Protein AF-A0A3D9SRL1-F1 (afdb_monomer)

Radius of gyration: 22.23 Å; Cα contacts (8 Å, |Δi|>4): 367; chains: 1; bounding box: 39×67×60 Å

InterPro domains:
  IPR006665 OmpA-like domain [PS51123] (166-284)
  IPR036737 OmpA-like domain superfamily [G3DSA:3.30.1330.60] (150-283)
  IPR036737 OmpA-like domain superfamily [SSF103088] (182-272)
  IPR050330 Bacterial Outer Membrane Structural/Functional [PTHR30329] (157-262)

Sequence (286 aa):
MNEPSPLAAARAVTVEHARSLARSGHLAEAADLLEPLCAEADPGTAPHMLLACVYAQQGRWWDADRIWAAAQELGMGTPAVAAARRRVALLGEQGRRSAPWGRWLPAATAFLAVAALVLLVDVWRDDRTIREASAAPPVVSPRSSRTVSSLADVRPEVAGAQVERSAGELSVTFPRGLFSRGATLSSDGRATLGRLGGALRAHAGRLNVLVIGHTDPRPPGPDSGFATNAELGELRAAVVREALRSASGLSTSAFTLSTLADAASAAGDGRSARTVTLRISPAGAR

Secondary structure (DSSP, 8-state):
--PPPHHHHHHHHHHHHHHHHHHHT-HHHHHHHHHHHHHHSPTTSHHHHHHHHHHHHTT-HHHHHHHHHHHHHTT---HHHHHHHHHHHHHHHHHHT-----S--TTSTTSSSHHHHHTTSGGG--S-----------------------GGG-----TT-EEEEETTEEEEE-SS-SEEETTEEPHHHHHHHHHHHHHHGGGTTSEEEEEEE---SSPPPGGGS-S-HHHHHHHHHHHHHHHHHHHH---GGGEEEEE-SSS------TTGGG-EEEEEEETT--

Organism: NCBI:txid111806

Mean predicted aligned error: 17.27 Å

Nearest PDB structures (foldseek):
  3s0h-assembly1_A  TM=8.020E-01  e=6.806E-07  Helicobacter pylori
  3s0w-assembly1_A  TM=7.889E-01  e=3.415E-06  Helicobacter pylori 26695
  7axy-assembly1_B  TM=7.238E-01  e=3.126E-02  Shigella flexneri
  8cus-assembly1_A  TM=8.136E-01  e=1.005E-01  synthetic construct
  5nps-assembly1_A  TM=6.589E-01  e=4.878E-02  Homo sapiens

pLDDT: mean 75.14, std 20.15, range [28.81, 96.94]

Solvent-accessible surface area (backbone atoms only — not comparable to full-atom values): 16663 Å² total; per-residue (Å²): 134,83,78,75,52,7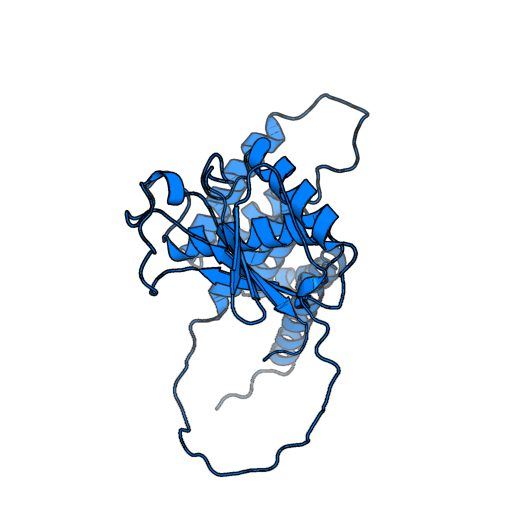1,67,58,52,53,50,52,52,51,52,52,49,26,51,51,30,44,76,73,65,41,40,67,66,19,40,67,62,28,52,65,54,36,76,76,41,69,80,47,37,73,50,39,55,54,38,22,51,40,28,38,40,74,66,38,45,68,63,16,42,53,45,51,49,54,10,38,76,72,70,57,49,48,75,65,51,58,50,51,45,55,52,44,54,59,52,52,60,57,55,70,74,66,72,92,77,85,90,83,78,100,75,72,77,75,70,70,24,54,69,60,61,66,71,58,64,66,80,72,66,88,76,73,93,83,79,90,79,95,77,86,86,82,90,85,84,81,86,72,89,63,79,78,67,65,64,80,80,68,74,71,87,34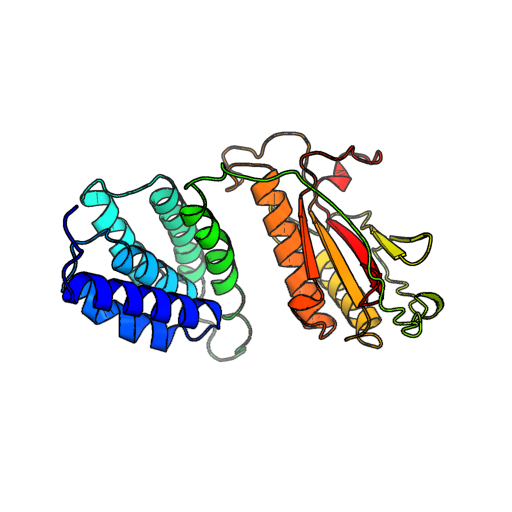,80,72,52,47,72,48,78,52,99,73,34,36,40,36,38,37,82,57,43,32,35,73,53,85,58,41,65,28,74,67,28,49,52,34,39,38,52,43,11,49,58,44,34,90,46,50,84,48,46,30,36,39,27,33,7,37,48,52,94,62,72,57,52,92,88,60,84,41,94,39,46,56,59,47,5,38,47,34,15,52,47,50,50,51,49,29,30,72,43,19,66,38,58,78,84,33,52,46,78,40,45,72,80,84,68,80,80,78,89,64,68,84,58,48,26,37,26,50,39,36,40,37,33,41,57,81,81,120

Structure (mmCIF, N/CA/C/O backbone):
data_AF-A0A3D9SRL1-F1
#
_entry.id   AF-A0A3D9SRL1-F1
#
loop_
_atom_site.group_PDB
_atom_site.id
_atom_site.type_symbol
_atom_site.label_atom_id
_atom_site.label_alt_id
_atom_site.label_comp_id
_atom_site.label_asym_id
_atom_site.label_entity_id
_atom_site.label_seq_id
_atom_site.pdbx_PDB_ins_code
_atom_site.Cartn_x
_atom_site.Cartn_y
_atom_site.Cartn_z
_atom_site.occupancy
_atom_site.B_iso_or_equiv
_atom_site.auth_seq_id
_atom_site.auth_comp_id
_atom_site.auth_asym_id
_atom_site.auth_atom_id
_atom_site.pdbx_PDB_model_num
ATOM 1 N N . MET A 1 1 ? 0.021 25.876 -33.013 1.00 49.50 1 MET A N 1
ATOM 2 C CA . MET A 1 1 ? -0.683 25.012 -32.044 1.00 49.50 1 MET A CA 1
ATOM 3 C C . MET A 1 1 ? -1.572 24.094 -32.859 1.00 49.50 1 MET A C 1
ATOM 5 O O . MET A 1 1 ? -2.500 24.598 -33.470 1.00 49.50 1 MET A O 1
ATOM 9 N N . ASN A 1 2 ? -1.222 22.811 -32.978 1.00 62.84 2 ASN A N 1
ATOM 10 C CA . ASN A 1 2 ? -2.096 21.829 -33.621 1.00 62.84 2 ASN A CA 1
ATOM 11 C C . ASN A 1 2 ? -3.072 21.326 -32.558 1.00 62.84 2 ASN A C 1
ATOM 13 O O . ASN A 1 2 ? -2.639 20.716 -31.582 1.00 62.84 2 ASN A O 1
ATOM 17 N N . GLU A 1 3 ? -4.355 21.624 -32.733 1.00 64.12 3 GLU A N 1
ATOM 18 C CA . GLU A 1 3 ? -5.433 21.021 -31.948 1.00 64.12 3 GLU A CA 1
ATOM 19 C C . GLU A 1 3 ? -5.362 19.488 -32.088 1.00 64.12 3 GLU A C 1
ATOM 21 O O . GLU A 1 3 ? -5.176 18.986 -33.206 1.00 64.12 3 GLU A O 1
ATOM 26 N N . PRO A 1 4 ? -5.469 18.718 -30.990 1.00 70.06 4 PRO A N 1
ATOM 27 C CA . PRO A 1 4 ? -5.530 17.266 -31.077 1.00 70.06 4 PRO A CA 1
ATOM 28 C C . PRO A 1 4 ? -6.769 16.851 -31.877 1.00 70.06 4 PRO A C 1
ATOM 30 O O . PRO A 1 4 ? -7.843 17.434 -31.732 1.00 70.06 4 PRO A O 1
ATOM 33 N N . SER A 1 5 ? -6.635 15.825 -32.725 1.00 86.38 5 SER A N 1
ATOM 34 C CA . SER A 1 5 ? -7.777 15.336 -33.498 1.00 86.38 5 SER A CA 1
ATOM 35 C C . SER A 1 5 ? 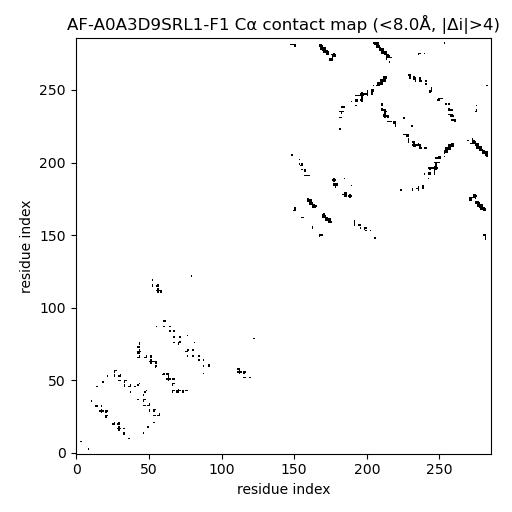-8.908 14.891 -32.552 1.00 86.38 5 SER A C 1
ATOM 37 O O . SER A 1 5 ? -8.631 14.354 -31.473 1.00 86.38 5 SER A O 1
ATOM 39 N N . PRO A 1 6 ? -10.187 15.061 -32.932 1.00 85.12 6 PRO A N 1
ATOM 40 C CA . PRO A 1 6 ? -11.319 14.678 -32.081 1.00 85.12 6 PRO A CA 1
ATOM 41 C C . PRO A 1 6 ? -11.277 13.196 -31.673 1.00 85.12 6 PRO A C 1
ATOM 43 O O . PRO A 1 6 ? -11.680 12.836 -30.569 1.00 85.12 6 PRO A O 1
ATOM 46 N N . LEU A 1 7 ? -10.705 12.339 -32.524 1.00 84.38 7 LEU A N 1
ATOM 47 C CA . LEU A 1 7 ? -10.481 10.925 -32.232 1.00 84.38 7 LEU A CA 1
ATOM 48 C C . LEU A 1 7 ? -9.392 10.709 -31.165 1.00 84.38 7 LEU A C 1
ATOM 50 O O . LEU A 1 7 ? -9.558 9.867 -30.285 1.00 84.38 7 LEU A O 1
ATOM 54 N N . ALA A 1 8 ? -8.307 11.487 -31.1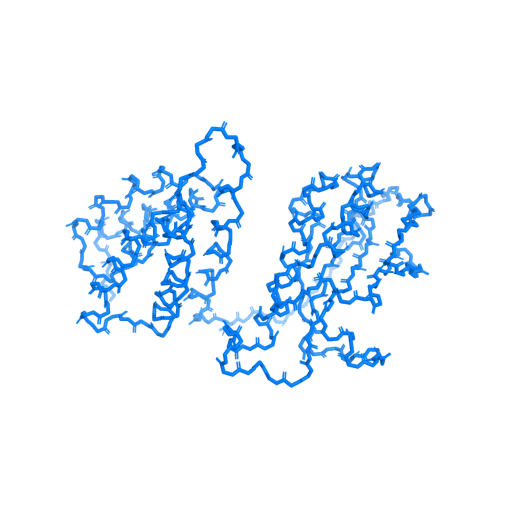82 1.00 84.00 8 ALA A N 1
ATOM 55 C CA . ALA A 1 8 ? -7.279 11.431 -30.141 1.00 84.00 8 ALA A CA 1
ATOM 56 C C . ALA A 1 8 ? -7.822 11.889 -28.776 1.00 84.00 8 ALA A C 1
ATOM 58 O O . ALA A 1 8 ? -7.536 11.257 -27.758 1.00 84.00 8 ALA A O 1
ATOM 59 N N . ALA A 1 9 ? -8.654 12.935 -28.758 1.00 85.44 9 ALA A N 1
ATOM 60 C CA . ALA A 1 9 ? -9.315 13.406 -27.542 1.00 85.44 9 ALA A CA 1
ATOM 61 C C . ALA A 1 9 ? -10.275 12.349 -26.968 1.00 85.44 9 ALA A C 1
ATOM 63 O O . ALA A 1 9 ? -10.217 12.049 -25.776 1.00 85.44 9 ALA A O 1
ATOM 64 N N . ALA A 1 10 ? -11.097 11.719 -27.817 1.00 87.81 10 ALA A N 1
ATOM 65 C CA . ALA A 1 10 ? -11.984 10.633 -27.401 1.00 87.81 10 ALA A CA 1
ATOM 66 C C . ALA A 1 10 ? -11.203 9.446 -26.809 1.00 87.81 10 ALA A C 1
ATOM 68 O O . ALA A 1 10 ? -11.551 8.948 -25.739 1.00 87.81 10 ALA A O 1
ATOM 69 N N . ARG A 1 11 ? -10.093 9.041 -27.444 1.00 90.19 11 ARG A N 1
ATOM 70 C CA . ARG A 1 11 ? -9.212 7.980 -26.926 1.00 90.19 11 ARG A CA 1
ATOM 71 C C . ARG A 1 11 ? -8.628 8.333 -25.557 1.00 90.19 11 ARG A C 1
ATOM 73 O O . ARG A 1 11 ? -8.621 7.485 -24.669 1.00 90.19 11 ARG A O 1
ATOM 80 N N . ALA A 1 12 ? -8.176 9.572 -25.362 1.00 87.94 12 ALA A N 1
ATOM 81 C CA . ALA A 1 12 ? -7.639 10.023 -24.078 1.00 87.94 12 ALA A CA 1
ATOM 82 C C . ALA A 1 12 ? -8.689 9.954 -22.954 1.00 87.94 12 ALA A C 1
ATOM 84 O O . ALA A 1 12 ? -8.386 9.475 -21.860 1.00 87.94 12 ALA A O 1
ATOM 85 N N . VAL A 1 13 ? -9.932 10.359 -23.239 1.00 92.69 13 VAL A N 1
ATOM 86 C CA . VAL A 1 13 ? -11.051 10.250 -22.290 1.00 92.69 13 VAL A CA 1
ATOM 87 C C . VAL A 1 13 ? -11.332 8.788 -21.935 1.00 92.69 13 VAL A C 1
ATOM 89 O O . VAL A 1 13 ? -11.476 8.467 -20.755 1.00 92.69 13 VAL A O 1
ATOM 92 N N . THR A 1 14 ? -11.347 7.881 -22.916 1.00 94.19 14 THR A N 1
ATOM 93 C CA . THR A 1 14 ? -11.563 6.447 -22.661 1.00 94.19 14 THR A CA 1
ATOM 94 C C . THR A 1 14 ? -10.446 5.834 -21.812 1.00 94.19 14 THR A C 1
ATOM 96 O O . THR A 1 14 ? -10.734 5.067 -20.894 1.00 94.19 14 THR A O 1
ATOM 99 N N . VAL A 1 15 ? -9.181 6.205 -22.044 1.00 92.81 15 VAL A N 1
ATOM 100 C CA . VAL A 1 15 ? -8.050 5.755 -21.208 1.00 92.81 15 VAL A CA 1
ATOM 101 C C . VAL A 1 15 ? -8.197 6.240 -19.764 1.00 92.81 15 VAL A C 1
ATOM 103 O O . VAL A 1 15 ? -7.965 5.466 -18.834 1.00 92.81 15 VAL A O 1
ATOM 106 N N . GLU A 1 16 ? -8.610 7.492 -19.547 1.00 91.31 16 GLU A N 1
ATOM 107 C CA . GLU A 1 16 ? -8.846 8.007 -18.192 1.00 91.31 16 GLU A CA 1
ATOM 108 C C . GLU A 1 16 ? -10.028 7.303 -17.511 1.00 91.31 16 GLU A C 1
ATOM 110 O O . GLU A 1 16 ? -9.957 6.971 -16.324 1.00 91.31 16 GLU A O 1
ATOM 115 N N . HIS A 1 17 ? -11.087 6.990 -18.261 1.00 93.25 17 HIS A N 1
ATOM 116 C CA . HIS A 1 17 ? -12.209 6.216 -17.741 1.00 93.25 17 HIS A CA 1
ATOM 117 C C . HIS A 1 17 ? -11.777 4.801 -17.324 1.00 93.25 17 HIS A C 1
ATOM 119 O O . HIS A 1 17 ? -12.032 4.392 -16.190 1.00 93.25 17 HIS A O 1
ATOM 125 N N . ALA A 1 18 ? -11.035 4.090 -18.176 1.00 92.69 18 ALA A N 1
ATOM 126 C CA . ALA A 1 18 ? -10.485 2.778 -17.842 1.00 92.69 18 ALA A CA 1
ATOM 127 C C . ALA A 1 18 ? -9.552 2.834 -16.618 1.00 92.69 18 ALA A C 1
ATOM 129 O O . ALA A 1 18 ? -9.586 1.955 -15.757 1.00 92.69 18 ALA A O 1
ATOM 130 N N . ARG A 1 19 ? -8.763 3.908 -16.474 1.00 88.50 19 ARG A N 1
ATOM 131 C CA . ARG A 1 19 ? -7.926 4.148 -15.288 1.00 88.50 19 ARG A CA 1
ATOM 132 C C . ARG A 1 19 ? -8.759 4.356 -14.025 1.00 88.50 19 ARG A C 1
ATOM 134 O O . ARG A 1 19 ? -8.351 3.916 -12.949 1.00 88.50 19 ARG A O 1
ATOM 141 N N . SER A 1 20 ? -9.892 5.047 -14.125 1.00 84.50 20 SER A N 1
ATOM 142 C CA . SER A 1 20 ? -10.835 5.197 -13.013 1.00 84.50 20 SER A CA 1
ATOM 143 C C . SER A 1 20 ? -11.398 3.840 -12.576 1.00 84.50 20 SER A C 1
ATOM 145 O O . SER A 1 20 ? -11.320 3.505 -11.394 1.00 84.50 20 SER A O 1
ATOM 147 N N . LEU A 1 21 ? -11.852 3.021 -13.533 1.00 88.25 21 LEU A N 1
ATOM 148 C CA . LEU A 1 21 ? -12.371 1.669 -13.283 1.00 88.25 21 LEU A CA 1
ATOM 149 C C . LEU A 1 21 ? -11.317 0.744 -12.661 1.00 88.25 21 LEU A C 1
ATOM 151 O O . LEU A 1 21 ? -11.590 0.033 -11.694 1.00 88.25 21 LEU A O 1
ATOM 155 N N . ALA A 1 22 ? -10.076 0.798 -13.149 1.00 87.50 22 ALA A N 1
ATOM 156 C CA . ALA A 1 22 ? -8.984 0.022 -12.572 1.00 87.50 22 ALA A CA 1
ATOM 157 C C . ALA A 1 22 ? -8.729 0.404 -11.100 1.00 87.50 22 ALA A C 1
ATOM 159 O O . ALA A 1 22 ? -8.569 -0.467 -10.246 1.00 87.50 22 ALA A O 1
ATOM 160 N N . ARG A 1 23 ? -8.759 1.706 -10.773 1.00 80.88 23 ARG A N 1
ATOM 161 C CA . ARG A 1 23 ? -8.581 2.210 -9.397 1.00 80.88 23 ARG A CA 1
ATOM 162 C C . ARG A 1 23 ? -9.709 1.801 -8.451 1.00 80.88 23 ARG A C 1
ATOM 164 O O . ARG A 1 23 ? -9.446 1.606 -7.265 1.00 80.88 23 ARG A O 1
ATOM 171 N N . SER A 1 24 ? -10.938 1.672 -8.945 1.00 78.56 24 SER A N 1
ATOM 172 C CA . SER A 1 24 ? -12.079 1.189 -8.157 1.00 78.56 24 SER A CA 1
ATOM 173 C C . SER A 1 24 ? -12.154 -0.341 -8.063 1.00 78.56 24 SER A C 1
ATOM 175 O O . SER A 1 24 ? -13.009 -0.858 -7.349 1.00 78.56 24 SER A O 1
ATOM 177 N N . GLY A 1 25 ? -11.243 -1.071 -8.718 1.00 82.25 25 GLY A N 1
ATOM 178 C CA . GLY A 1 25 ? -11.188 -2.535 -8.699 1.00 82.25 25 GLY A CA 1
ATOM 179 C C . GLY A 1 25 ? -12.061 -3.214 -9.758 1.00 82.25 25 GLY A C 1
ATOM 180 O O . GLY A 1 25 ? -12.120 -4.443 -9.793 1.00 82.25 25 GLY A O 1
ATOM 181 N N . HIS A 1 26 ? -12.689 -2.448 -10.653 1.00 90.50 26 HIS A N 1
ATOM 182 C CA . HIS A 1 26 ? -13.461 -2.952 -11.793 1.00 90.50 26 HIS A CA 1
ATOM 183 C C . HIS A 1 26 ? -12.522 -3.342 -12.942 1.00 90.50 26 HIS A C 1
ATOM 185 O O . HIS A 1 26 ? -12.509 -2.748 -14.018 1.00 90.50 26 HIS A O 1
ATOM 191 N N . LEU A 1 27 ? -11.670 -4.339 -12.686 1.00 89.44 27 LEU A N 1
ATOM 192 C CA . LEU A 1 27 ? -10.570 -4.688 -13.583 1.00 89.44 27 LEU A CA 1
ATOM 193 C C . LEU A 1 27 ? -11.042 -5.272 -14.918 1.00 89.44 27 LEU A C 1
ATOM 195 O O . LEU A 1 27 ? -10.373 -5.054 -15.921 1.00 89.44 27 LEU A O 1
ATOM 199 N N . ALA A 1 28 ? -12.138 -6.035 -14.938 1.00 91.94 28 ALA A N 1
ATOM 200 C CA . ALA A 1 28 ? -12.669 -6.626 -16.171 1.00 91.94 28 ALA A CA 1
ATOM 201 C C . ALA A 1 28 ? -13.193 -5.537 -17.118 1.00 91.94 28 ALA A C 1
ATOM 203 O O . ALA A 1 28 ? -12.731 -5.436 -18.246 1.00 91.94 28 ALA A O 1
ATOM 204 N N . GLU A 1 29 ? -14.036 -4.641 -16.603 1.00 89.25 29 GLU A N 1
ATOM 205 C CA . GLU A 1 29 ? -14.581 -3.505 -17.356 1.00 89.25 29 GLU A CA 1
ATOM 206 C C . GLU A 1 29 ? -13.472 -2.565 -17.860 1.00 89.25 29 GLU A C 1
ATOM 208 O O . GLU A 1 29 ? -13.524 -2.066 -18.983 1.00 89.25 29 GLU A O 1
ATOM 213 N N . ALA A 1 30 ? -12.425 -2.345 -17.055 1.00 94.31 30 ALA A N 1
ATOM 214 C CA . ALA A 1 30 ? -11.258 -1.581 -17.487 1.00 94.31 30 ALA A CA 1
ATOM 215 C C . ALA A 1 30 ? -10.526 -2.251 -18.666 1.00 94.31 30 ALA A C 1
ATOM 217 O O . ALA A 1 30 ? -10.083 -1.549 -19.574 1.00 94.31 30 ALA A O 1
ATOM 218 N N . ALA A 1 31 ? -10.395 -3.583 -18.661 1.00 95.12 31 ALA A N 1
ATOM 219 C CA . ALA A 1 31 ? -9.785 -4.324 -19.764 1.00 95.12 31 ALA A CA 1
ATOM 220 C C . ALA A 1 31 ? -10.643 -4.244 -21.036 1.00 95.12 31 ALA A C 1
ATOM 222 O O . ALA A 1 31 ? -10.100 -3.915 -22.089 1.00 95.12 31 ALA A O 1
ATOM 223 N N . ASP A 1 32 ? -11.963 -4.421 -20.923 1.00 96.94 32 ASP A N 1
ATOM 224 C CA . ASP A 1 32 ? -12.904 -4.348 -22.053 1.00 96.94 32 ASP A CA 1
ATOM 225 C C . ASP A 1 32 ? -12.835 -2.996 -22.785 1.00 96.94 32 ASP A C 1
ATOM 227 O O . ASP A 1 32 ? -12.945 -2.932 -24.008 1.00 96.94 32 ASP A O 1
ATOM 231 N N . LEU A 1 33 ? -12.605 -1.897 -22.053 1.00 96.06 33 LEU A N 1
ATOM 232 C CA . LEU A 1 33 ? -12.410 -0.571 -22.652 1.00 96.06 33 LEU A CA 1
ATOM 233 C C . LEU A 1 33 ? -11.034 -0.390 -23.310 1.00 96.06 33 LEU A C 1
ATOM 235 O O . LEU A 1 33 ? -10.896 0.411 -24.235 1.00 96.06 33 LEU A O 1
ATOM 239 N N . LEU A 1 34 ? -10.004 -1.082 -22.821 1.00 96.12 34 LEU A N 1
ATOM 240 C CA . LEU A 1 34 ? -8.623 -0.921 -23.280 1.00 96.12 34 LEU A CA 1
ATOM 241 C C . LEU A 1 34 ? -8.265 -1.847 -24.441 1.00 96.12 34 LEU A C 1
ATOM 243 O O . LEU A 1 34 ? -7.446 -1.456 -25.269 1.00 96.12 34 LEU A O 1
ATOM 247 N N . GLU A 1 35 ? -8.853 -3.041 -24.527 1.00 95.75 35 GLU A N 1
ATOM 248 C CA . GLU A 1 35 ? -8.568 -4.014 -25.589 1.00 95.75 35 GLU A CA 1
ATOM 249 C C . GLU A 1 35 ? -8.807 -3.445 -27.006 1.00 95.75 35 GLU A C 1
ATOM 251 O O . GLU A 1 35 ? -7.876 -3.512 -27.817 1.00 95.75 35 GLU A O 1
ATOM 256 N N . PRO A 1 36 ? -9.951 -2.794 -27.318 1.00 95.31 36 PRO A N 1
ATOM 257 C CA . PRO A 1 36 ? -10.171 -2.183 -28.632 1.00 95.31 36 PRO A CA 1
ATOM 258 C C . PRO A 1 36 ? -9.180 -1.051 -28.922 1.00 95.31 36 PRO A C 1
ATOM 260 O O . PRO A 1 36 ? -8.676 -0.926 -30.034 1.00 95.31 36 PRO A O 1
ATOM 263 N N . LEU A 1 37 ? -8.848 -0.249 -27.904 1.00 94.19 37 LEU A N 1
ATOM 264 C CA . LEU A 1 37 ? -7.880 0.840 -28.045 1.00 94.19 37 LEU A CA 1
ATOM 265 C C . LEU A 1 37 ? -6.468 0.326 -28.320 1.00 94.19 37 LEU A C 1
ATOM 267 O O . LEU A 1 37 ? -5.729 0.964 -29.062 1.00 94.19 37 LEU A O 1
ATOM 271 N N . CYS A 1 38 ? -6.088 -0.804 -27.724 1.00 93.44 38 CYS A N 1
ATOM 272 C CA . CYS A 1 38 ? -4.799 -1.437 -27.974 1.00 93.44 38 CYS A CA 1
ATOM 273 C C . CYS A 1 38 ? -4.743 -2.056 -29.373 1.00 93.44 38 CYS A C 1
ATOM 275 O O . CYS A 1 38 ? -3.710 -1.959 -30.021 1.00 93.44 38 CYS A O 1
ATOM 277 N N . ALA A 1 39 ? -5.844 -2.626 -29.870 1.00 91.81 39 ALA A N 1
ATOM 278 C CA . ALA A 1 39 ? -5.897 -3.179 -31.225 1.00 91.81 39 ALA A CA 1
ATOM 279 C C . ALA A 1 39 ? -5.632 -2.123 -32.318 1.00 91.81 39 ALA A C 1
ATOM 281 O O . ALA A 1 39 ? -5.101 -2.453 -33.375 1.00 91.81 39 ALA A O 1
ATOM 282 N N . GLU A 1 40 ? -5.981 -0.860 -32.059 1.00 88.25 40 GLU A N 1
ATOM 283 C CA . GLU A 1 40 ? -5.802 0.257 -32.996 1.00 88.25 40 GLU A CA 1
ATOM 284 C C . GLU A 1 40 ? -4.564 1.126 -32.725 1.00 88.25 40 GLU A C 1
ATOM 286 O O . GLU A 1 40 ? -4.278 2.044 -33.500 1.00 88.25 40 GLU A O 1
ATOM 291 N N . ALA A 1 41 ? -3.879 0.921 -31.600 1.00 86.19 41 ALA A N 1
ATOM 292 C CA . ALA A 1 41 ? -2.743 1.736 -31.186 1.00 86.19 41 ALA A CA 1
ATOM 293 C C . ALA A 1 41 ? -1.422 1.007 -31.430 1.00 86.19 41 ALA A C 1
ATOM 295 O O . ALA A 1 41 ? -1.350 -0.218 -31.371 1.00 86.19 41 ALA A O 1
ATOM 296 N N . ASP A 1 42 ? -0.346 1.770 -31.614 1.00 84.19 42 ASP A N 1
ATOM 297 C CA . ASP A 1 42 ? 0.985 1.179 -31.683 1.00 84.19 42 ASP A CA 1
ATOM 298 C C . ASP A 1 42 ? 1.326 0.482 -30.351 1.00 84.19 42 ASP A C 1
ATOM 300 O O . ASP A 1 42 ? 0.996 1.005 -29.269 1.00 84.19 42 ASP A O 1
ATOM 304 N N . PRO A 1 43 ? 1.984 -0.689 -30.379 1.00 80.00 43 PRO A N 1
ATOM 305 C CA . PRO A 1 43 ? 2.360 -1.376 -29.154 1.00 80.00 43 PRO A CA 1
ATOM 306 C C . PRO A 1 43 ? 3.317 -0.512 -28.326 1.00 80.00 43 PRO A C 1
ATOM 308 O O . PRO A 1 43 ? 4.181 0.167 -28.864 1.00 80.00 43 PRO A O 1
ATOM 311 N N . GLY A 1 44 ? 3.152 -0.515 -27.002 1.00 75.00 44 GLY A N 1
ATOM 312 C CA . GLY A 1 44 ? 3.951 0.306 -26.079 1.00 75.00 44 GLY A CA 1
ATOM 313 C C . GLY A 1 44 ? 3.424 1.729 -25.834 1.00 75.00 44 GLY A C 1
ATOM 314 O O . GLY A 1 44 ? 3.986 2.466 -25.029 1.00 75.00 44 GLY A O 1
ATOM 315 N N . THR A 1 45 ? 2.301 2.097 -26.449 1.00 86.62 45 THR A N 1
ATOM 316 C CA . THR A 1 45 ? 1.536 3.304 -26.096 1.00 86.62 45 THR A CA 1
ATOM 317 C C . THR A 1 45 ? 0.883 3.206 -24.705 1.00 86.62 45 THR A C 1
ATOM 319 O O . THR A 1 45 ? 0.788 2.133 -24.101 1.00 86.62 45 THR A O 1
ATOM 322 N N . ALA A 1 46 ? 0.388 4.334 -24.180 1.00 86.00 46 ALA A N 1
ATOM 323 C CA . ALA A 1 46 ? -0.257 4.397 -22.862 1.00 86.00 46 ALA A CA 1
ATOM 324 C C . ALA A 1 46 ? -1.401 3.372 -22.641 1.00 86.00 46 ALA A C 1
ATOM 326 O O . ALA A 1 46 ? -1.435 2.789 -21.553 1.00 86.00 46 ALA A O 1
ATOM 327 N N . PRO A 1 47 ? -2.293 3.085 -23.619 1.00 91.12 47 PRO A N 1
ATOM 328 C CA . PRO A 1 47 ? -3.312 2.041 -23.475 1.00 91.12 47 PRO A CA 1
ATOM 329 C C . PRO A 1 47 ? -2.714 0.651 -23.235 1.00 91.12 47 PRO A C 1
ATOM 331 O O . PRO A 1 47 ? -3.159 -0.048 -22.329 1.00 91.12 47 PRO A O 1
ATOM 334 N N . HIS A 1 48 ? -1.656 0.285 -23.969 1.00 89.81 48 HIS A N 1
ATOM 335 C CA . HIS A 1 48 ? -0.968 -1.000 -23.810 1.00 89.81 48 HIS A CA 1
ATOM 336 C C . HIS A 1 48 ? -0.341 -1.135 -22.424 1.00 89.81 48 HIS A C 1
ATOM 338 O O . HIS A 1 48 ? -0.458 -2.180 -21.785 1.00 89.81 48 HIS A O 1
ATOM 344 N N . MET A 1 49 ? 0.300 -0.069 -21.936 1.00 89.38 49 MET A N 1
ATOM 345 C CA . MET A 1 49 ? 0.876 -0.073 -20.593 1.00 89.38 49 MET A CA 1
ATOM 346 C C . MET A 1 49 ? -0.207 -0.241 -19.535 1.00 89.38 49 MET A C 1
ATOM 348 O O . MET A 1 49 ? -0.071 -1.103 -18.674 1.00 89.38 49 MET A O 1
ATOM 352 N N . LEU A 1 50 ? -1.312 0.503 -19.629 1.00 91.06 50 LEU A N 1
ATOM 353 C CA . LEU A 1 50 ? -2.412 0.371 -18.678 1.00 91.06 50 LEU A CA 1
ATOM 354 C C . LEU A 1 50 ? -3.064 -1.022 -18.736 1.00 91.06 50 LEU A C 1
ATOM 356 O O . LEU A 1 50 ? -3.315 -1.608 -17.684 1.00 91.06 50 LEU A O 1
ATOM 360 N N . LEU A 1 51 ? -3.273 -1.584 -19.931 1.00 94.25 51 LEU A N 1
ATOM 361 C CA . LEU A 1 51 ? -3.859 -2.916 -20.111 1.00 94.25 51 LEU A CA 1
ATOM 362 C C . LEU A 1 51 ? -2.983 -4.014 -19.499 1.00 94.25 51 LEU A C 1
ATOM 364 O O . LEU A 1 51 ? -3.486 -4.868 -18.772 1.00 94.25 51 LEU A O 1
ATOM 368 N N . ALA A 1 52 ? -1.667 -3.962 -19.718 1.00 90.56 52 ALA A N 1
ATOM 369 C CA . ALA A 1 52 ? -0.734 -4.907 -19.107 1.00 90.56 52 ALA A CA 1
ATOM 370 C C . ALA A 1 52 ? -0.821 -4.879 -17.571 1.00 90.56 52 ALA A C 1
ATOM 372 O O . ALA A 1 52 ? -0.780 -5.914 -16.906 1.00 90.56 52 ALA A O 1
ATOM 373 N N . CYS A 1 53 ? -1.011 -3.696 -16.993 1.00 87.38 53 CYS A N 1
ATOM 374 C CA . CYS A 1 53 ? -1.154 -3.522 -15.553 1.00 87.38 53 CYS A CA 1
ATOM 375 C C . CYS A 1 53 ? -2.488 -4.047 -15.030 1.00 87.38 53 CYS A C 1
ATOM 377 O O . CYS A 1 53 ? -2.513 -4.696 -13.984 1.00 87.38 53 CYS A O 1
ATOM 379 N N . VAL A 1 54 ? -3.574 -3.827 -15.772 1.00 92.56 54 VAL A N 1
ATOM 380 C CA . VAL A 1 54 ? -4.885 -4.417 -15.478 1.00 92.56 54 VAL A CA 1
ATOM 381 C C . VAL A 1 54 ? -4.799 -5.947 -15.517 1.00 92.56 54 VAL A C 1
ATOM 383 O O . VAL A 1 54 ? -5.232 -6.600 -14.570 1.00 92.56 54 VAL A O 1
ATOM 386 N N . TYR A 1 55 ? -4.157 -6.537 -16.528 1.00 92.25 55 TYR A N 1
ATOM 387 C CA . TYR A 1 55 ? -3.939 -7.987 -16.595 1.00 92.25 55 TYR A CA 1
ATOM 388 C C . TYR A 1 55 ? -3.101 -8.526 -15.441 1.00 92.25 55 TYR A C 1
ATOM 390 O O . TYR A 1 55 ? -3.459 -9.547 -14.854 1.00 92.25 55 TYR A O 1
ATOM 398 N N . ALA A 1 56 ? -2.032 -7.829 -15.057 1.00 86.62 56 ALA A N 1
ATOM 399 C CA . ALA A 1 56 ? -1.260 -8.198 -13.879 1.00 86.62 56 ALA A CA 1
ATOM 400 C C . ALA A 1 56 ? -2.153 -8.196 -12.623 1.00 86.62 56 ALA A C 1
ATOM 402 O O . ALA A 1 56 ? -2.183 -9.170 -11.878 1.00 86.62 56 ALA A O 1
ATOM 403 N N . GLN A 1 57 ? -2.967 -7.161 -12.420 1.00 83.75 57 GLN A N 1
ATOM 404 C CA . GLN A 1 57 ? -3.886 -7.092 -11.278 1.00 83.75 57 GLN A CA 1
ATOM 405 C C . GLN A 1 57 ? -4.968 -8.185 -11.307 1.00 83.75 57 GLN A C 1
ATOM 407 O O . GLN A 1 57 ? -5.369 -8.671 -10.255 1.00 83.75 57 GLN A O 1
ATOM 412 N N . GLN A 1 58 ? -5.405 -8.637 -12.484 1.00 86.56 58 GLN A N 1
ATOM 413 C CA . GLN A 1 58 ? -6.327 -9.773 -12.622 1.00 86.56 58 GLN A CA 1
ATOM 414 C C . GLN A 1 58 ? -5.666 -11.141 -12.354 1.00 86.56 58 GLN A C 1
ATOM 416 O O . GLN A 1 58 ? -6.347 -12.164 -12.345 1.00 86.56 58 GLN A O 1
ATOM 421 N N . GLY A 1 59 ? -4.344 -11.197 -12.169 1.00 83.06 59 GLY A N 1
ATOM 422 C CA . GLY A 1 59 ? -3.594 -12.451 -12.084 1.00 83.06 59 GLY A CA 1
ATOM 423 C C . GLY A 1 59 ? -3.280 -13.087 -13.445 1.00 83.06 59 GLY A C 1
ATOM 424 O O . GLY A 1 59 ? -2.779 -14.210 -13.503 1.00 83.06 59 GLY A O 1
ATOM 425 N N . ARG A 1 60 ? -3.535 -12.376 -14.550 1.00 86.62 60 ARG A N 1
ATOM 426 C CA . ARG A 1 60 ? -3.212 -12.786 -15.927 1.00 86.62 60 ARG A CA 1
ATOM 427 C C . ARG A 1 60 ? -1.773 -12.402 -16.276 1.00 86.62 60 ARG A C 1
ATOM 429 O O . ARG A 1 60 ? -1.501 -11.636 -17.197 1.00 86.62 60 ARG A O 1
ATOM 436 N N . TRP A 1 61 ? -0.829 -12.938 -15.510 1.00 85.50 61 TRP A N 1
ATOM 437 C CA . TRP A 1 61 ? 0.582 -12.542 -15.558 1.00 85.50 61 TRP A CA 1
ATOM 438 C C . TRP A 1 61 ? 1.243 -12.764 -16.927 1.00 85.50 61 TRP A C 1
ATOM 440 O O . TRP A 1 61 ? 2.065 -11.956 -17.348 1.00 85.50 61 TRP A O 1
ATOM 450 N N . TRP A 1 62 ? 0.860 -13.826 -17.639 1.00 87.44 62 TRP A N 1
ATOM 451 C CA . TRP A 1 62 ? 1.381 -14.131 -18.976 1.00 87.44 62 TRP A CA 1
ATOM 452 C C . TRP A 1 62 ? 0.930 -13.120 -20.029 1.00 87.44 62 TRP A C 1
ATOM 454 O O . TRP A 1 62 ? 1.722 -12.720 -20.880 1.00 87.44 62 TRP A O 1
ATOM 464 N N . ASP A 1 63 ? -0.326 -12.675 -19.951 1.00 90.88 63 ASP A N 1
ATOM 465 C CA . ASP A 1 63 ? -0.844 -11.651 -20.855 1.00 90.88 63 ASP A CA 1
ATOM 466 C C . ASP A 1 63 ? -0.166 -10.302 -20.603 1.00 90.88 63 ASP A C 1
ATOM 468 O O . ASP A 1 63 ? 0.210 -9.617 -21.553 1.00 90.88 63 ASP A O 1
ATOM 472 N N . ALA A 1 64 ? 0.056 -9.957 -19.330 1.00 89.81 64 ALA A N 1
ATOM 473 C CA . ALA A 1 64 ? 0.806 -8.766 -18.945 1.00 89.81 64 ALA A CA 1
ATOM 474 C C . ALA A 1 64 ? 2.256 -8.801 -19.464 1.00 89.81 64 ALA A C 1
ATOM 476 O O . ALA A 1 64 ? 2.703 -7.838 -20.090 1.00 89.81 64 ALA A O 1
ATOM 477 N N . ASP A 1 65 ? 2.977 -9.915 -19.263 1.00 88.44 65 ASP A N 1
ATOM 478 C CA . ASP A 1 65 ? 4.365 -10.048 -19.728 1.00 88.44 65 ASP A CA 1
ATOM 479 C C . ASP A 1 65 ? 4.474 -9.955 -21.250 1.00 88.44 65 ASP A C 1
ATOM 481 O O . ASP A 1 65 ? 5.362 -9.272 -21.750 1.00 88.44 65 ASP A O 1
ATOM 485 N N . ARG A 1 66 ? 3.538 -10.566 -21.987 1.00 91.50 66 ARG A N 1
ATOM 486 C CA . ARG A 1 66 ? 3.497 -10.492 -23.453 1.00 91.50 66 ARG A CA 1
ATOM 487 C C . ARG A 1 66 ? 3.388 -9.050 -23.953 1.00 91.50 66 ARG A C 1
ATOM 489 O O . ARG A 1 66 ? 4.115 -8.673 -24.869 1.00 91.50 66 ARG A O 1
ATOM 496 N N . ILE A 1 67 ? 2.520 -8.237 -23.348 1.00 90.81 67 ILE A N 1
ATOM 497 C CA . ILE A 1 67 ? 2.359 -6.829 -23.745 1.00 90.81 67 ILE A CA 1
ATOM 498 C C . ILE A 1 67 ? 3.617 -6.018 -23.408 1.00 90.81 67 ILE A C 1
ATOM 500 O O . ILE A 1 67 ? 4.085 -5.224 -24.226 1.00 90.81 67 ILE A O 1
ATOM 504 N N . TRP A 1 68 ? 4.201 -6.228 -22.227 1.00 87.75 68 TRP A N 1
ATOM 505 C CA . TRP A 1 68 ? 5.444 -5.554 -21.848 1.00 87.75 68 TRP A CA 1
ATOM 506 C C . TRP A 1 68 ? 6.645 -5.983 -22.694 1.00 87.75 68 TRP A C 1
ATOM 508 O O . TRP A 1 68 ? 7.503 -5.152 -22.984 1.00 87.75 68 TRP A O 1
ATOM 518 N N . ALA A 1 69 ? 6.708 -7.249 -23.111 1.00 88.19 69 ALA A N 1
ATOM 519 C CA . ALA A 1 69 ? 7.734 -7.756 -24.015 1.00 88.19 69 ALA A CA 1
ATOM 520 C C . ALA A 1 69 ? 7.665 -7.058 -25.377 1.00 88.19 69 ALA A C 1
ATOM 522 O O . ALA A 1 69 ? 8.671 -6.516 -25.825 1.00 88.19 69 ALA A O 1
ATOM 523 N N . ALA A 1 70 ? 6.468 -6.978 -25.967 1.00 87.56 70 ALA A N 1
ATOM 524 C CA . ALA A 1 70 ? 6.256 -6.296 -27.242 1.00 87.56 70 ALA A CA 1
ATOM 525 C C . ALA A 1 70 ? 6.657 -4.810 -27.176 1.00 87.56 70 ALA A C 1
ATOM 527 O O . ALA A 1 70 ? 7.330 -4.298 -28.066 1.00 87.56 70 ALA A O 1
ATOM 528 N N . ALA A 1 71 ? 6.317 -4.116 -26.084 1.00 85.38 71 ALA A N 1
ATOM 529 C CA . ALA A 1 71 ? 6.732 -2.726 -25.885 1.00 85.38 71 ALA A CA 1
ATOM 530 C C . ALA A 1 71 ? 8.259 -2.566 -25.751 1.00 85.38 71 ALA A C 1
ATOM 532 O O . ALA A 1 71 ? 8.826 -1.566 -26.194 1.00 85.38 71 ALA A O 1
ATOM 533 N N . GLN A 1 72 ? 8.933 -3.545 -25.142 1.00 85.31 72 GLN A N 1
ATOM 534 C CA . GLN A 1 72 ? 10.384 -3.537 -24.974 1.00 85.31 72 GLN A CA 1
ATOM 535 C C . GLN A 1 72 ? 11.122 -3.798 -26.294 1.00 85.31 72 GLN A C 1
ATOM 537 O O . GLN A 1 72 ? 12.130 -3.143 -26.550 1.00 85.31 72 GLN A O 1
ATOM 542 N N . GLU A 1 73 ? 10.615 -4.702 -27.135 1.00 85.00 73 GLU A N 1
ATOM 543 C CA . GLU A 1 73 ? 11.166 -4.976 -28.472 1.00 85.00 73 GLU A CA 1
ATOM 544 C C . GLU A 1 73 ? 11.131 -3.739 -29.379 1.00 85.00 73 GLU A C 1
ATOM 546 O O . GLU A 1 73 ? 12.051 -3.521 -30.163 1.00 85.00 73 GLU A O 1
ATOM 551 N N . LEU A 1 74 ? 10.129 -2.873 -29.205 1.00 83.12 74 LEU A N 1
ATOM 552 C CA . LEU A 1 74 ? 10.011 -1.598 -29.919 1.00 83.12 74 LEU A CA 1
ATOM 553 C C . LEU A 1 74 ? 10.877 -0.469 -29.331 1.00 83.12 74 LEU A C 1
ATOM 555 O O . LEU A 1 74 ? 10.770 0.677 -29.762 1.00 83.12 74 LEU A O 1
ATOM 559 N N . GLY A 1 75 ? 11.708 -0.752 -28.323 1.00 77.00 75 GLY A N 1
ATOM 560 C CA . GLY A 1 75 ? 12.548 0.256 -27.667 1.00 77.00 75 GLY A CA 1
ATOM 561 C C . GLY A 1 75 ? 11.777 1.237 -26.776 1.00 77.00 75 GLY A C 1
ATOM 562 O O . GLY A 1 75 ? 12.365 2.186 -26.266 1.00 77.00 75 GLY A O 1
ATOM 563 N N . MET A 1 76 ? 10.484 0.999 -26.536 1.00 71.06 76 MET A N 1
ATOM 564 C CA . MET A 1 76 ? 9.630 1.823 -25.667 1.00 71.06 76 MET A CA 1
ATOM 565 C C . MET A 1 76 ? 9.608 1.330 -24.209 1.00 71.06 76 MET A C 1
ATOM 567 O O . MET A 1 76 ? 8.820 1.790 -23.383 1.00 71.06 76 MET A O 1
ATOM 571 N N . GLY A 1 77 ? 10.489 0.386 -23.867 1.00 63.72 77 GLY A N 1
ATOM 572 C CA . GLY A 1 77 ? 10.639 -0.137 -22.515 1.00 63.72 77 GLY A CA 1
ATOM 573 C C . GLY A 1 77 ? 11.348 0.856 -21.596 1.00 63.72 77 GLY A C 1
ATOM 574 O O . GLY A 1 77 ? 12.571 0.976 -21.626 1.00 63.72 77 GLY A O 1
ATOM 575 N N . THR A 1 78 ? 10.600 1.521 -20.717 1.00 71.12 78 THR A N 1
ATOM 576 C CA . THR A 1 78 ? 11.200 2.240 -19.586 1.00 71.12 78 THR A CA 1
ATOM 577 C C . THR A 1 78 ? 11.827 1.237 -18.600 1.00 71.12 78 THR A C 1
ATOM 579 O O . THR A 1 78 ? 11.400 0.077 -18.532 1.00 71.12 78 THR A O 1
ATOM 582 N N . PRO A 1 79 ? 12.811 1.638 -17.772 1.00 69.81 79 PRO A N 1
ATOM 583 C CA . PRO A 1 79 ? 13.342 0.777 -16.708 1.00 69.81 79 PRO A CA 1
ATOM 584 C C . PRO A 1 79 ? 12.249 0.237 -15.764 1.00 69.81 79 PRO A C 1
ATOM 586 O O . PRO A 1 79 ? 12.402 -0.853 -15.203 1.00 69.81 79 PRO A O 1
ATOM 589 N N . ALA A 1 80 ? 11.116 0.942 -15.649 1.00 65.06 80 ALA A N 1
ATOM 590 C CA . ALA A 1 80 ? 9.933 0.485 -14.926 1.00 65.06 80 ALA A CA 1
ATOM 591 C C . ALA A 1 80 ? 9.283 -0.758 -15.564 1.00 65.06 80 ALA A C 1
ATOM 593 O O . ALA A 1 80 ? 8.928 -1.687 -14.839 1.00 65.06 80 ALA A O 1
ATOM 594 N N . VAL A 1 81 ? 9.194 -0.834 -16.899 1.00 75.12 81 VAL A N 1
ATOM 595 C CA . VAL A 1 81 ? 8.683 -2.020 -17.616 1.00 75.12 81 VAL A CA 1
ATOM 596 C C . VAL A 1 81 ? 9.582 -3.228 -17.350 1.00 75.12 81 VAL A C 1
ATOM 598 O O . VAL A 1 81 ? 9.097 -4.299 -16.988 1.00 75.12 81 VAL A O 1
ATOM 601 N N . ALA A 1 82 ? 10.905 -3.053 -17.419 1.00 74.44 82 ALA A N 1
ATOM 602 C CA . ALA A 1 82 ? 11.852 -4.126 -17.113 1.00 74.44 82 ALA A CA 1
ATOM 603 C C . ALA A 1 82 ? 11.738 -4.612 -15.653 1.00 74.44 82 ALA A C 1
ATOM 605 O O . ALA A 1 82 ? 11.819 -5.812 -15.383 1.00 74.44 82 ALA A O 1
ATOM 606 N N . ALA A 1 83 ? 11.520 -3.699 -14.700 1.00 69.94 83 ALA A N 1
ATOM 607 C CA . ALA A 1 83 ? 11.282 -4.052 -13.302 1.00 69.94 83 ALA A CA 1
ATOM 608 C C . ALA A 1 83 ? 9.947 -4.794 -13.103 1.00 69.94 83 ALA A C 1
ATOM 610 O O . ALA A 1 83 ? 9.904 -5.782 -12.368 1.00 69.94 83 ALA A O 1
ATOM 611 N N . ALA A 1 84 ? 8.878 -4.366 -13.781 1.00 73.62 8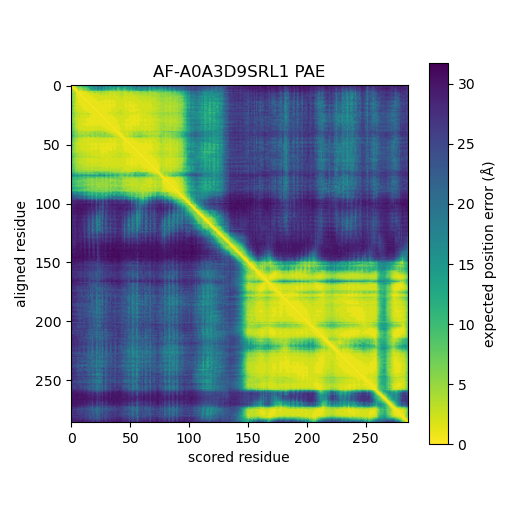4 ALA A N 1
ATOM 612 C CA . ALA A 1 84 ? 7.574 -5.025 -13.747 1.00 73.62 84 ALA A CA 1
ATOM 613 C C . ALA A 1 84 ? 7.640 -6.459 -14.300 1.00 73.62 84 ALA A C 1
ATOM 615 O O . ALA A 1 84 ? 7.161 -7.387 -13.646 1.00 73.62 84 ALA A O 1
ATOM 616 N N . ARG A 1 85 ? 8.329 -6.666 -15.431 1.00 83.06 85 ARG A N 1
ATOM 617 C CA . ARG A 1 85 ? 8.562 -8.000 -16.013 1.00 83.06 85 ARG A CA 1
ATOM 618 C C . ARG A 1 85 ? 9.342 -8.924 -15.078 1.00 83.06 85 ARG A C 1
ATOM 620 O O . ARG A 1 85 ? 8.933 -10.061 -14.865 1.00 83.06 85 ARG A O 1
ATOM 627 N N . ARG A 1 86 ? 10.414 -8.432 -14.435 1.00 78.19 86 ARG A N 1
ATOM 628 C CA . ARG A 1 86 ? 11.160 -9.211 -13.421 1.00 78.19 86 ARG A CA 1
ATOM 629 C C . ARG A 1 86 ? 10.265 -9.650 -12.260 1.00 78.19 86 ARG A C 1
ATOM 631 O O . ARG A 1 86 ? 10.350 -10.791 -11.818 1.00 78.19 86 ARG A O 1
ATOM 638 N N . ARG A 1 87 ? 9.387 -8.763 -11.780 1.00 71.62 87 ARG A N 1
ATOM 639 C CA . ARG A 1 87 ? 8.429 -9.076 -10.705 1.00 71.62 87 ARG A CA 1
ATOM 640 C C . ARG A 1 87 ? 7.418 -10.136 -11.147 1.00 71.62 87 ARG A C 1
ATOM 642 O O . ARG A 1 87 ? 7.168 -11.075 -10.398 1.00 71.62 87 ARG A O 1
ATOM 649 N N . VAL A 1 88 ? 6.888 -10.029 -12.365 1.00 74.44 88 VAL A N 1
ATOM 650 C CA . VAL A 1 88 ? 5.973 -11.033 -12.924 1.00 74.44 88 VAL A CA 1
ATOM 651 C C . VAL A 1 88 ? 6.647 -12.389 -13.129 1.00 74.44 88 VAL A C 1
ATOM 653 O O . VAL A 1 88 ? 6.045 -13.404 -12.784 1.00 74.44 88 VAL A O 1
ATOM 656 N N . ALA A 1 89 ? 7.901 -12.429 -13.585 1.00 74.50 89 ALA A N 1
ATOM 657 C CA . ALA A 1 89 ? 8.653 -13.676 -13.718 1.00 74.50 89 ALA A CA 1
ATOM 658 C C . ALA A 1 89 ? 8.779 -14.419 -12.373 1.00 74.50 89 ALA A C 1
ATOM 660 O O . ALA A 1 89 ? 8.494 -15.614 -12.297 1.00 74.50 89 ALA A O 1
ATOM 661 N N . LEU A 1 90 ? 9.094 -13.696 -11.290 1.00 73.69 90 LEU A N 1
ATOM 662 C CA . LEU A 1 90 ? 9.164 -14.267 -9.938 1.00 73.69 90 LEU A CA 1
ATOM 663 C C . LEU A 1 90 ? 7.814 -14.840 -9.470 1.00 73.69 90 LEU A C 1
ATOM 665 O O . LEU A 1 90 ? 7.768 -15.904 -8.852 1.00 73.69 90 LEU A O 1
ATOM 669 N N . LEU A 1 91 ? 6.707 -14.160 -9.786 1.00 67.38 91 LEU A N 1
ATOM 670 C CA . LEU A 1 91 ? 5.355 -14.613 -9.438 1.00 67.38 91 LEU A CA 1
ATOM 671 C C . LEU A 1 91 ? 4.909 -15.824 -10.273 1.00 67.38 91 LEU A C 1
ATOM 673 O O . LEU A 1 91 ? 4.281 -16.745 -9.743 1.00 67.38 91 LEU A O 1
ATOM 677 N N . GLY A 1 92 ? 5.267 -15.859 -11.559 1.00 64.50 92 GLY A N 1
ATOM 678 C CA . GLY A 1 92 ? 4.965 -16.967 -12.466 1.00 64.50 92 GLY A CA 1
ATOM 679 C C . GLY A 1 92 ? 5.639 -18.280 -12.055 1.00 64.50 92 GLY A C 1
ATOM 680 O O . GLY A 1 92 ? 5.021 -19.346 -12.121 1.00 64.50 92 GLY A O 1
ATOM 681 N N . GLU A 1 93 ? 6.875 -18.219 -11.553 1.00 65.19 93 GLU A N 1
ATOM 682 C CA . GLU A 1 93 ? 7.584 -19.396 -11.030 1.00 65.19 93 GLU A CA 1
ATOM 683 C C . GLU A 1 93 ? 6.960 -19.949 -9.742 1.00 65.19 93 GLU A C 1
ATOM 685 O O . GLU A 1 93 ? 6.937 -21.166 -9.531 1.00 65.19 93 GLU A O 1
ATOM 690 N N . GLN A 1 94 ? 6.412 -19.076 -8.891 1.00 59.38 94 GLN A N 1
ATOM 691 C CA . GLN A 1 94 ? 5.693 -19.477 -7.681 1.00 59.38 94 GLN A CA 1
ATOM 692 C C . GLN A 1 94 ? 4.341 -20.127 -8.004 1.00 59.38 94 GLN A C 1
ATOM 694 O O . GLN A 1 94 ? 4.020 -21.164 -7.424 1.00 59.38 94 GLN A O 1
ATOM 699 N N . GLY A 1 95 ? 3.595 -19.585 -8.974 1.00 54.38 95 GLY A N 1
ATOM 700 C CA . GLY A 1 95 ? 2.326 -20.159 -9.439 1.00 54.38 95 GLY A CA 1
ATOM 701 C C . GLY A 1 95 ? 2.477 -21.515 -10.142 1.00 54.38 95 GLY A C 1
ATOM 702 O O . GLY A 1 95 ? 1.621 -22.384 -9.987 1.00 54.38 95 GLY A O 1
ATOM 703 N N . ARG A 1 96 ? 3.593 -21.756 -10.852 1.00 55.69 96 ARG A N 1
ATOM 704 C CA . ARG A 1 96 ? 3.886 -23.059 -11.493 1.00 55.69 96 ARG A CA 1
ATOM 705 C C . ARG A 1 96 ? 4.125 -24.196 -10.502 1.00 55.69 96 ARG A C 1
ATOM 707 O O . ARG A 1 96 ? 3.936 -25.352 -10.867 1.00 55.69 96 ARG A O 1
ATOM 714 N N . ARG A 1 97 ? 4.550 -23.896 -9.271 1.00 53.47 97 ARG A N 1
ATOM 715 C CA . ARG A 1 97 ? 4.796 -24.914 -8.234 1.00 53.47 97 ARG A CA 1
ATOM 716 C C . ARG A 1 97 ? 3.543 -25.275 -7.432 1.00 53.47 97 ARG A C 1
ATOM 718 O O . ARG A 1 97 ? 3.594 -26.207 -6.636 1.00 53.47 97 ARG A O 1
ATOM 725 N N . SER A 1 98 ? 2.420 -24.588 -7.651 1.00 46.53 98 SER A N 1
ATOM 726 C CA . SER A 1 98 ? 1.161 -24.828 -6.944 1.00 46.53 98 SER A CA 1
ATOM 727 C C . SER A 1 98 ? 0.053 -25.343 -7.871 1.00 46.53 98 SER A C 1
ATOM 729 O O . SER A 1 98 ? -0.870 -24.607 -8.200 1.00 46.53 98 SER A O 1
ATOM 731 N N . ALA A 1 99 ? 0.131 -26.619 -8.256 1.00 44.66 99 ALA A N 1
ATOM 732 C CA . ALA A 1 99 ? -1.017 -27.531 -8.376 1.00 44.66 99 ALA A CA 1
ATOM 733 C C . ALA A 1 99 ? -0.480 -28.966 -8.570 1.00 44.66 99 ALA A C 1
ATOM 735 O O . ALA A 1 99 ? 0.385 -29.160 -9.421 1.00 44.66 99 ALA A O 1
ATOM 736 N N . PRO A 1 100 ? -0.950 -29.959 -7.786 1.00 48.88 100 PRO A N 1
ATOM 737 C CA . PRO A 1 100 ? -2.374 -30.232 -7.644 1.00 48.88 100 PRO A CA 1
ATOM 738 C C . PRO A 1 100 ? -2.799 -30.478 -6.186 1.00 48.88 100 PRO A C 1
ATOM 740 O O . PRO A 1 100 ? -2.680 -31.582 -5.663 1.00 48.88 100 PRO A O 1
ATOM 743 N N . TRP A 1 101 ? -3.393 -29.470 -5.549 1.00 41.03 101 TRP A N 1
ATOM 744 C CA . TRP A 1 101 ? -4.280 -29.678 -4.401 1.00 41.03 101 TRP A CA 1
ATOM 745 C C . TRP A 1 101 ? -5.646 -29.111 -4.744 1.00 41.03 101 TRP A C 1
ATOM 747 O O . TRP A 1 101 ? -5.962 -27.946 -4.521 1.00 41.03 101 TRP A O 1
ATOM 757 N N . GLY A 1 102 ? -6.445 -29.969 -5.372 1.00 44.81 102 GLY A N 1
ATOM 758 C CA . GLY A 1 102 ? -7.849 -29.705 -5.595 1.00 44.81 102 GLY A CA 1
ATOM 759 C C . GLY A 1 102 ? -8.598 -29.536 -4.272 1.00 44.81 102 GLY A C 1
ATOM 760 O O . GLY A 1 102 ? -8.405 -30.292 -3.323 1.00 44.81 102 GLY A O 1
ATOM 761 N N . ARG A 1 103 ? -9.535 -28.585 -4.307 1.00 48.25 103 ARG A N 1
ATOM 762 C CA . ARG A 1 103 ? -10.806 -28.538 -3.562 1.00 48.25 103 ARG A CA 1
ATOM 763 C C . ARG A 1 103 ? -10.934 -27.784 -2.237 1.00 48.25 103 ARG A C 1
ATOM 765 O O . ARG A 1 103 ? -12.075 -27.656 -1.813 1.00 48.25 103 ARG A O 1
ATOM 772 N N . TRP A 1 104 ? -9.910 -27.176 -1.636 1.00 47.12 104 TRP A N 1
ATOM 773 C CA . TRP A 1 104 ? -10.149 -26.382 -0.413 1.00 47.12 104 TRP A CA 1
ATOM 774 C C . TRP A 1 104 ? -9.340 -25.078 -0.372 1.00 47.12 104 TRP A C 1
ATOM 776 O O . TRP A 1 104 ? -8.142 -25.117 -0.128 1.00 47.12 104 TRP A O 1
ATOM 786 N N . LEU A 1 105 ? -10.039 -23.954 -0.614 1.00 42.94 105 LEU A N 1
ATOM 787 C CA . LEU A 1 105 ? -9.889 -22.583 -0.067 1.00 42.94 105 LEU A CA 1
ATOM 788 C C . LEU A 1 105 ? -10.023 -21.455 -1.120 1.00 42.94 105 LEU A C 1
ATOM 790 O O . LEU A 1 105 ? -9.038 -21.070 -1.752 1.00 42.94 105 LEU A O 1
ATOM 794 N N . PRO A 1 106 ? -11.206 -20.817 -1.238 1.00 42.25 106 PRO A N 1
ATOM 795 C CA . PRO A 1 106 ? -11.397 -19.595 -2.016 1.00 42.25 106 PRO A CA 1
ATOM 796 C C . PRO A 1 106 ? -11.095 -18.348 -1.159 1.00 42.25 106 PRO A C 1
ATOM 798 O O . PRO A 1 106 ? -11.998 -17.596 -0.810 1.00 42.25 106 PRO A O 1
ATOM 801 N N . ALA A 1 107 ? -9.833 -18.137 -0.766 1.00 42.44 107 ALA A N 1
ATOM 802 C CA . ALA A 1 107 ? -9.442 -16.926 -0.016 1.00 42.44 107 ALA A CA 1
ATOM 803 C C . ALA A 1 107 ? -8.016 -16.402 -0.287 1.00 42.44 107 ALA A C 1
ATOM 805 O O . ALA A 1 107 ? -7.656 -15.336 0.207 1.00 42.44 107 ALA A O 1
ATOM 806 N N . ALA A 1 108 ? -7.189 -17.106 -1.068 1.00 40.41 108 ALA A N 1
ATOM 807 C CA . ALA A 1 108 ? -5.772 -16.755 -1.233 1.00 40.41 108 ALA A CA 1
ATOM 808 C C . ALA A 1 108 ? -5.441 -15.951 -2.509 1.00 40.41 108 ALA A C 1
ATOM 810 O O . ALA A 1 108 ? -4.337 -15.426 -2.629 1.00 40.41 108 ALA A O 1
ATOM 811 N N . THR A 1 109 ? -6.373 -15.802 -3.453 1.00 44.16 109 THR A N 1
ATOM 812 C CA . THR A 1 109 ? -6.111 -15.151 -4.751 1.00 44.16 109 THR A CA 1
ATOM 813 C C . THR A 1 109 ? -6.208 -13.622 -4.724 1.00 44.16 109 THR A C 1
ATOM 815 O O . THR A 1 109 ? -5.668 -12.967 -5.609 1.00 44.16 109 THR A O 1
ATOM 818 N N . ALA A 1 110 ? -6.800 -13.021 -3.686 1.00 43.12 110 ALA A N 1
ATOM 819 C CA . ALA A 1 110 ? -7.019 -11.570 -3.629 1.00 43.12 110 ALA A CA 1
ATOM 820 C C . ALA A 1 110 ? -5.783 -10.740 -3.202 1.00 43.12 110 ALA A C 1
ATOM 822 O O . ALA A 1 110 ? -5.773 -9.525 -3.372 1.00 43.12 110 ALA A O 1
ATOM 823 N N . PHE A 1 111 ? -4.732 -11.359 -2.646 1.00 41.69 111 PHE A N 1
ATOM 824 C CA . PHE A 1 111 ? -3.640 -10.618 -1.987 1.00 41.69 111 PHE A CA 1
ATOM 825 C C . PHE A 1 111 ? -2.439 -10.280 -2.888 1.00 41.69 111 PHE A C 1
ATOM 827 O O . PHE A 1 111 ? -1.689 -9.356 -2.580 1.00 41.69 111 PHE A O 1
ATOM 834 N N . LEU A 1 112 ? -2.248 -10.988 -4.007 1.00 44.59 112 LEU A N 1
ATOM 835 C CA . LEU A 1 112 ? -1.110 -10.766 -4.918 1.00 44.59 112 LEU A CA 1
ATOM 836 C C . LEU A 1 112 ? -1.379 -9.702 -5.996 1.00 44.59 112 LEU A C 1
ATOM 838 O O . LEU A 1 112 ? -0.437 -9.101 -6.506 1.00 44.59 112 LEU A O 1
ATOM 842 N N . ALA A 1 113 ? -2.647 -9.396 -6.273 1.00 42.59 113 ALA A N 1
ATOM 843 C CA . ALA A 1 113 ? -3.066 -8.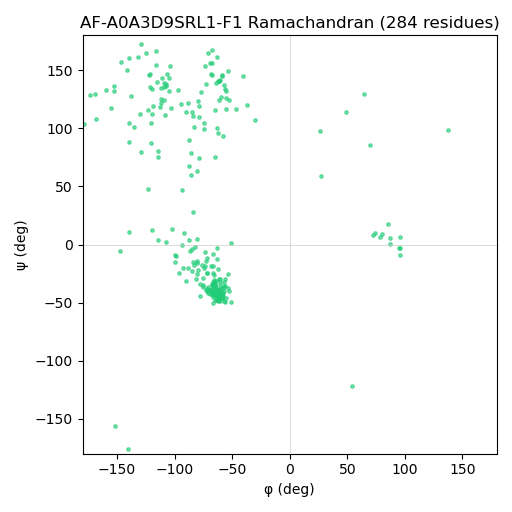348 -7.207 1.00 42.59 113 ALA A CA 1
ATOM 844 C C . ALA A 1 113 ? -2.697 -6.923 -6.740 1.00 42.59 113 ALA A C 1
ATOM 846 O O . ALA A 1 113 ? -2.422 -6.038 -7.548 1.00 42.59 113 ALA A O 1
ATOM 847 N N . VAL A 1 114 ? -2.647 -6.689 -5.423 1.00 45.00 114 VAL A N 1
ATOM 848 C CA . VAL A 1 114 ? -2.528 -5.337 -4.842 1.00 45.00 114 VAL A CA 1
ATOM 849 C C . VAL A 1 114 ? -1.088 -4.804 -4.860 1.00 45.00 114 VAL A C 1
ATOM 851 O O . VAL A 1 114 ? -0.883 -3.595 -4.946 1.00 45.00 114 VAL A O 1
ATOM 854 N N . ALA A 1 115 ? -0.073 -5.676 -4.874 1.00 43.75 115 ALA A N 1
ATOM 855 C CA . ALA A 1 115 ? 1.326 -5.252 -5.010 1.00 43.75 115 ALA A CA 1
ATOM 856 C C . ALA A 1 115 ? 1.617 -4.614 -6.386 1.00 43.75 115 ALA A C 1
ATOM 858 O O . ALA A 1 115 ? 2.484 -3.751 -6.492 1.00 43.75 115 ALA A O 1
ATOM 859 N N . ALA A 1 116 ? 0.853 -4.978 -7.424 1.00 43.44 116 ALA A N 1
ATOM 860 C CA . ALA A 1 116 ? 0.928 -4.356 -8.747 1.00 43.44 116 ALA A CA 1
ATOM 861 C C . ALA A 1 116 ? 0.182 -3.005 -8.824 1.00 43.44 116 ALA A C 1
ATOM 863 O O . ALA A 1 116 ? 0.494 -2.186 -9.685 1.00 43.44 116 ALA A O 1
ATOM 864 N N . LEU A 1 117 ? -0.779 -2.751 -7.923 1.00 43.66 117 LEU A N 1
ATOM 865 C CA . LEU A 1 117 ? -1.604 -1.535 -7.908 1.00 43.66 117 LEU A CA 1
ATOM 866 C C . LEU A 1 117 ? -0.839 -0.305 -7.383 1.00 43.66 117 LEU A C 1
ATOM 868 O O . LEU A 1 117 ? -1.043 0.799 -7.877 1.00 43.66 117 LEU A O 1
ATOM 872 N N . VAL A 1 118 ? 0.059 -0.485 -6.408 1.00 44.91 118 VAL A N 1
ATOM 873 C CA . VAL A 1 118 ? 0.776 0.633 -5.758 1.00 44.91 118 VAL A CA 1
ATOM 874 C C . VAL A 1 118 ? 1.981 1.113 -6.579 1.00 44.91 118 VAL A C 1
ATOM 876 O O . VAL A 1 118 ? 2.284 2.299 -6.584 1.00 44.91 118 VAL A O 1
ATOM 879 N N . LEU A 1 119 ? 2.623 0.233 -7.350 1.00 43.72 119 LEU A N 1
ATOM 880 C CA . LEU A 1 119 ? 3.853 0.559 -8.089 1.00 43.72 119 LEU A CA 1
ATOM 881 C C . LEU A 1 119 ? 3.626 1.227 -9.456 1.00 43.72 119 LEU A C 1
ATOM 883 O O . LEU A 1 119 ? 4.596 1.603 -10.108 1.00 43.72 119 LEU A O 1
ATOM 887 N N . LEU A 1 120 ? 2.373 1.387 -9.903 1.00 39.34 120 LEU A N 1
ATOM 888 C CA . LEU A 1 120 ? 2.066 2.011 -11.198 1.00 39.34 120 LEU A CA 1
ATOM 889 C C . LEU A 1 120 ? 1.648 3.476 -11.140 1.00 39.34 120 LEU A C 1
ATOM 891 O O . LEU A 1 120 ? 1.648 4.151 -12.168 1.00 39.34 120 LEU A O 1
ATOM 895 N N . VAL A 1 121 ? 1.309 3.969 -9.950 1.00 42.53 121 VAL A N 1
ATOM 896 C CA . VAL A 1 121 ? 0.956 5.379 -9.743 1.00 42.53 121 VAL A CA 1
ATOM 897 C C . VAL A 1 121 ? 2.196 6.278 -9.856 1.00 42.53 121 VAL A C 1
ATOM 899 O O . VAL A 1 121 ? 2.072 7.435 -10.245 1.00 42.53 121 VAL A O 1
ATOM 902 N N . ASP A 1 122 ? 3.395 5.737 -9.620 1.00 39.94 122 ASP A N 1
ATOM 903 C CA . ASP A 1 122 ? 4.638 6.518 -9.575 1.00 39.94 122 ASP A CA 1
ATOM 904 C C . ASP A 1 122 ? 5.260 6.796 -10.959 1.00 39.94 122 ASP A C 1
ATOM 906 O O . ASP A 1 122 ? 6.018 7.744 -11.130 1.00 39.94 122 ASP A O 1
ATOM 910 N N . VAL A 1 123 ? 4.874 6.043 -11.998 1.00 43.59 123 VAL A N 1
ATOM 911 C CA . VAL A 1 123 ? 5.376 6.252 -13.375 1.00 43.59 123 VAL A CA 1
ATOM 912 C C . VAL A 1 123 ? 4.800 7.521 -14.031 1.00 43.59 123 VAL A C 1
ATOM 914 O O . VAL A 1 123 ? 5.325 7.983 -15.038 1.00 43.59 123 VAL A O 1
ATOM 917 N N . TRP A 1 124 ? 3.746 8.121 -13.466 1.00 41.06 124 TRP A N 1
ATOM 918 C CA . TRP A 1 124 ? 3.052 9.275 -14.058 1.00 41.06 124 TRP A CA 1
ATOM 919 C C . TRP A 1 124 ? 3.309 10.614 -13.349 1.00 41.06 124 TRP A C 1
ATOM 921 O O . TRP A 1 124 ? 2.720 11.617 -13.746 1.00 41.06 124 TRP A O 1
ATOM 931 N N . ARG A 1 125 ? 4.155 10.668 -12.307 1.00 39.50 125 ARG A N 1
ATOM 932 C CA . ARG A 1 125 ? 4.313 11.886 -11.484 1.00 39.50 125 ARG A CA 1
ATOM 933 C C . ARG A 1 125 ? 5.449 12.826 -11.907 1.00 39.50 125 ARG A C 1
ATOM 935 O O . ARG A 1 125 ? 5.588 13.889 -11.308 1.00 39.50 125 ARG A O 1
ATOM 942 N N . ASP A 1 126 ? 6.211 12.500 -12.947 1.00 36.09 126 ASP A N 1
ATOM 943 C CA . ASP A 1 126 ? 7.386 13.291 -13.343 1.00 36.09 126 ASP A CA 1
ATOM 944 C C . ASP A 1 126 ? 7.093 14.363 -14.411 1.00 36.09 126 ASP A C 1
ATOM 946 O O . ASP A 1 126 ? 7.816 14.501 -15.393 1.00 36.09 126 ASP A O 1
ATOM 950 N N . ASP A 1 127 ? 6.021 15.145 -14.223 1.00 31.72 127 ASP A N 1
ATOM 951 C CA . ASP A 1 127 ? 5.875 16.417 -14.941 1.00 31.72 127 ASP A CA 1
ATOM 952 C C . ASP A 1 127 ? 5.305 17.524 -14.027 1.00 31.72 127 ASP A C 1
ATOM 954 O O . ASP A 1 127 ? 4.106 17.771 -13.914 1.00 31.72 127 ASP A O 1
ATOM 958 N N . ARG A 1 128 ? 6.250 18.200 -13.363 1.00 37.91 128 ARG A N 1
ATOM 959 C CA . ARG A 1 128 ? 6.260 19.640 -13.044 1.00 37.91 128 ARG A CA 1
ATOM 960 C C . ARG A 1 128 ? 5.261 20.184 -12.019 1.00 37.91 128 ARG A C 1
ATOM 962 O O . ARG A 1 128 ? 4.321 20.918 -12.311 1.00 37.91 128 ARG A O 1
ATOM 969 N N . THR A 1 129 ? 5.698 20.085 -10.767 1.00 35.81 129 THR A N 1
ATOM 970 C CA . THR A 1 129 ? 5.845 21.270 -9.908 1.00 35.81 129 THR A CA 1
ATOM 971 C C . THR A 1 129 ? 6.752 22.308 -10.585 1.00 35.81 129 THR A C 1
ATOM 973 O O . THR A 1 129 ? 7.903 21.983 -10.838 1.00 35.81 129 THR A O 1
ATOM 976 N N . ILE A 1 130 ? 6.245 23.501 -10.921 1.00 37.12 130 ILE A N 1
ATOM 977 C CA . ILE A 1 130 ? 6.668 24.847 -10.454 1.00 37.12 130 ILE A CA 1
ATOM 978 C C . ILE A 1 130 ? 5.727 25.859 -11.133 1.00 37.12 130 ILE A C 1
ATOM 980 O O . ILE A 1 130 ? 5.941 26.202 -12.293 1.00 37.12 130 ILE A O 1
ATOM 984 N N . ARG A 1 131 ? 4.747 26.397 -10.395 1.00 28.81 131 ARG A N 1
ATOM 985 C CA . ARG A 1 131 ? 4.455 27.842 -10.368 1.00 28.81 131 ARG A CA 1
ATOM 986 C C . ARG A 1 131 ? 3.389 28.166 -9.323 1.00 28.81 131 ARG A C 1
ATOM 988 O O . ARG A 1 131 ? 2.321 27.578 -9.368 1.00 28.81 131 ARG A O 1
ATOM 995 N N . GLU A 1 132 ? 3.721 29.150 -8.482 1.00 30.47 132 GLU A N 1
ATOM 996 C CA . GLU A 1 132 ? 2.802 30.069 -7.782 1.00 30.47 132 GLU A CA 1
ATOM 997 C C . GLU A 1 132 ? 1.835 29.431 -6.749 1.00 30.47 132 GLU A C 1
ATOM 999 O O . GLU A 1 132 ? 1.141 28.469 -7.016 1.00 30.47 132 GLU A O 1
ATOM 1004 N N . ALA A 1 133 ? 1.693 29.894 -5.508 1.00 34.34 133 ALA A N 1
ATOM 1005 C CA . ALA A 1 133 ? 2.054 31.161 -4.902 1.00 34.34 133 ALA A CA 1
ATOM 1006 C C . ALA A 1 133 ? 2.134 30.991 -3.374 1.00 34.34 133 ALA A C 1
ATOM 1008 O O . ALA A 1 133 ? 1.228 30.457 -2.736 1.00 34.34 133 ALA A O 1
ATOM 1009 N N . SER A 1 134 ? 3.215 31.510 -2.792 1.00 44.75 134 SER A N 1
ATOM 1010 C CA . SER A 1 134 ? 3.222 31.991 -1.415 1.00 44.75 134 SER A CA 1
ATOM 1011 C C . SER A 1 134 ? 2.564 33.371 -1.417 1.00 44.75 134 SER A C 1
ATOM 1013 O O . SER A 1 134 ? 3.137 34.308 -1.966 1.00 44.75 134 SER A O 1
ATOM 1015 N N . ALA A 1 135 ? 1.357 33.473 -0.859 1.00 34.16 135 ALA A N 1
ATOM 1016 C CA . ALA A 1 135 ? 0.771 34.708 -0.333 1.00 34.16 135 ALA A CA 1
ATOM 1017 C C . ALA A 1 135 ? -0.485 34.362 0.491 1.00 34.16 135 ALA A C 1
ATOM 1019 O O . ALA A 1 135 ? -1.517 33.987 -0.059 1.00 34.16 135 ALA A O 1
ATOM 1020 N N . ALA A 1 136 ? -0.400 34.484 1.819 1.00 40.66 136 ALA A N 1
ATOM 1021 C CA . ALA A 1 136 ? -1.574 34.641 2.688 1.00 40.66 136 ALA A CA 1
ATOM 1022 C C . ALA A 1 136 ? -2.128 36.077 2.526 1.00 40.66 136 ALA A C 1
ATOM 1024 O O . ALA A 1 136 ? -1.334 36.963 2.188 1.00 40.66 136 ALA A O 1
ATOM 1025 N N . PRO A 1 137 ? -3.434 36.359 2.756 1.00 41.50 137 PRO A N 1
ATOM 1026 C CA . PRO A 1 137 ? -3.978 36.529 4.123 1.00 41.50 137 PRO A CA 1
ATOM 1027 C C . PRO A 1 137 ? -5.499 36.156 4.233 1.00 41.50 137 PRO A C 1
ATOM 1029 O O . PRO A 1 137 ? -5.965 35.347 3.438 1.00 41.50 137 PRO A O 1
ATOM 1032 N N . PRO A 1 138 ? -6.297 36.654 5.208 1.00 49.75 138 PRO A N 1
ATOM 1033 C CA . PRO A 1 138 ? -6.503 36.083 6.542 1.00 49.75 138 PRO A CA 1
ATOM 1034 C C . PRO A 1 138 ? -7.957 35.603 6.831 1.00 49.75 138 PRO A C 1
ATOM 1036 O O . PRO A 1 138 ? -8.899 35.983 6.151 1.00 49.75 138 PRO A O 1
ATOM 1039 N N . VAL A 1 139 ? -8.104 34.824 7.919 1.00 49.16 139 VAL A N 1
ATOM 1040 C CA . VAL A 1 139 ? -9.262 34.689 8.848 1.00 49.16 139 VAL A CA 1
ATOM 1041 C C . VAL A 1 139 ? -10.670 34.487 8.256 1.00 49.16 139 VAL A C 1
ATOM 1043 O O . VAL A 1 139 ? -11.270 35.445 7.803 1.00 49.16 139 VAL A O 1
ATOM 1046 N N . VAL A 1 140 ? -11.273 33.306 8.488 1.00 39.47 140 VAL A N 1
ATOM 1047 C CA . VAL A 1 140 ? -12.520 33.135 9.282 1.00 39.47 140 VAL A CA 1
ATOM 1048 C C . VAL A 1 140 ? -12.555 31.703 9.833 1.00 39.47 140 VAL A C 1
ATOM 1050 O O . VAL A 1 140 ? -12.628 30.734 9.083 1.00 39.47 140 VAL A O 1
ATOM 1053 N N . SER A 1 141 ? -12.539 31.566 11.158 1.00 43.34 141 SER A N 1
ATOM 1054 C CA . SER A 1 141 ? -12.804 30.302 11.847 1.00 43.34 141 SER A CA 1
ATOM 1055 C C . SER A 1 141 ? -14.310 30.033 11.922 1.00 43.34 141 SER A C 1
ATOM 1057 O O . SER A 1 141 ? -15.012 30.802 12.580 1.00 43.34 141 SER A O 1
ATOM 1059 N N . PRO A 1 142 ? -14.831 28.904 11.420 1.00 39.66 142 PRO A N 1
ATOM 1060 C CA . PRO A 1 142 ? -16.006 28.301 12.019 1.00 39.66 142 PRO A CA 1
ATOM 1061 C C . PRO A 1 142 ? -15.550 27.429 13.192 1.00 39.66 142 PRO A C 1
ATOM 1063 O O . PRO A 1 142 ? -14.933 26.377 13.021 1.00 39.66 142 PRO A O 1
ATOM 1066 N N . ARG A 1 143 ? -15.873 27.876 14.413 1.00 39.53 143 ARG A N 1
ATOM 1067 C CA . ARG A 1 143 ? -15.869 27.035 15.615 1.00 39.53 143 ARG A CA 1
ATOM 1068 C C . ARG A 1 143 ? -16.814 25.855 15.382 1.00 39.53 143 ARG A C 1
ATOM 1070 O O . ARG A 1 143 ? -18.004 25.944 15.650 1.00 39.53 143 ARG A O 1
ATOM 1077 N N . SER A 1 144 ? -16.278 24.736 14.911 1.00 42.78 144 SER A N 1
ATOM 1078 C CA . SER A 1 144 ? -16.861 23.432 15.198 1.00 42.78 144 SER A CA 1
ATOM 1079 C C . SER A 1 144 ? -16.263 22.964 16.515 1.00 42.78 144 SER A C 1
ATOM 1081 O O . SER A 1 144 ? -15.230 22.303 16.540 1.00 42.78 144 SER A O 1
ATOM 1083 N N . SER A 1 145 ? -16.917 23.301 17.625 1.00 39.12 145 SER A N 1
ATOM 1084 C CA . SER A 1 145 ? -16.819 22.523 18.860 1.00 39.12 145 SER A CA 1
ATOM 1085 C C . SER A 1 145 ? -17.424 21.146 18.584 1.00 39.12 145 SER A C 1
ATOM 1087 O O . SER A 1 145 ? -18.576 20.870 18.911 1.00 39.12 145 SER A O 1
ATOM 1089 N N . ARG A 1 146 ? -16.668 20.313 17.868 1.00 45.00 146 ARG A N 1
ATOM 1090 C CA . ARG A 1 146 ? -17.000 18.923 17.597 1.00 45.00 146 ARG A CA 1
ATOM 1091 C C . ARG A 1 146 ? -16.386 18.134 18.741 1.00 45.00 146 ARG A C 1
ATOM 1093 O O . ARG A 1 146 ? -15.174 18.161 18.925 1.00 45.00 146 ARG A O 1
ATOM 1100 N N . THR A 1 147 ? -17.248 17.532 19.547 1.00 43.47 147 THR A N 1
ATOM 1101 C CA . THR A 1 147 ? -16.950 16.664 20.686 1.00 43.47 147 THR A CA 1
ATOM 1102 C C . THR A 1 147 ? -15.644 15.904 20.471 1.00 43.47 147 THR A C 1
ATOM 1104 O O . THR A 1 147 ? -15.588 14.998 19.638 1.00 43.47 147 THR A O 1
ATOM 1107 N N . VAL A 1 148 ? -14.586 16.290 21.191 1.00 46.94 148 VAL A N 1
ATOM 1108 C CA . VAL A 1 148 ? -13.317 15.558 21.202 1.00 46.94 148 VAL A CA 1
ATOM 1109 C C . VAL A 1 148 ? -13.640 14.186 21.782 1.00 46.94 148 VAL A C 1
ATOM 1111 O O . VAL A 1 148 ? -13.764 14.025 22.993 1.00 46.94 148 VAL A O 1
ATOM 1114 N N . SER A 1 149 ? -13.879 13.206 20.909 1.00 52.62 149 SER A N 1
ATOM 1115 C CA . SER A 1 149 ? -13.978 11.807 21.308 1.00 52.62 149 SER A CA 1
ATOM 1116 C C . SER A 1 149 ? -12.613 11.434 21.857 1.00 52.62 149 SER A C 1
ATOM 1118 O O . SER A 1 149 ? -11.652 11.261 21.109 1.00 52.62 149 SER A O 1
ATOM 1120 N N . SER A 1 150 ? -12.519 11.436 23.181 1.00 60.56 150 SER A N 1
ATOM 1121 C CA . SER A 1 150 ? -11.276 11.218 23.895 1.00 60.56 150 SER A CA 1
ATOM 1122 C C . SER A 1 150 ? -10.715 9.843 23.541 1.00 60.56 150 SER A C 1
ATOM 1124 O O . SER A 1 150 ? -11.388 8.825 23.688 1.00 60.56 150 SER A O 1
ATOM 1126 N N . LEU A 1 151 ? -9.451 9.800 23.117 1.00 71.31 151 LEU A N 1
ATOM 1127 C CA . LEU A 1 151 ? -8.685 8.557 22.977 1.00 71.31 151 LEU A CA 1
ATOM 1128 C C . LEU A 1 151 ? -8.474 7.832 24.314 1.00 71.31 151 LEU A C 1
ATOM 1130 O O . LEU A 1 151 ? -7.885 6.754 24.305 1.00 71.31 151 LEU A O 1
ATOM 1134 N N . ALA A 1 152 ? -8.921 8.399 25.446 1.00 68.44 152 ALA A N 1
ATOM 1135 C CA . ALA A 1 152 ? -8.785 7.822 26.783 1.00 68.44 152 ALA A CA 1
ATOM 1136 C C . ALA A 1 152 ? -9.328 6.388 26.873 1.00 68.44 152 ALA A C 1
ATOM 1138 O O . ALA A 1 152 ? -8.687 5.541 27.506 1.00 68.44 152 ALA A O 1
ATOM 1139 N N . ASP A 1 153 ? -10.425 6.108 26.168 1.00 68.44 153 ASP A N 1
ATOM 1140 C CA . ASP A 1 153 ? -11.104 4.808 26.198 1.00 68.44 153 ASP A CA 1
ATOM 1141 C C . ASP A 1 153 ? -10.428 3.758 25.305 1.00 68.44 153 ASP A C 1
ATOM 1143 O O . ASP A 1 153 ? -10.654 2.561 25.462 1.00 68.44 153 ASP A O 1
ATOM 1147 N N . VAL A 1 154 ? -9.555 4.182 24.387 1.00 74.94 154 VAL A N 1
ATOM 1148 C CA . VAL A 1 154 ? -8.829 3.273 23.496 1.00 74.94 154 VAL A CA 1
ATOM 1149 C C . VAL A 1 154 ? -7.607 2.740 24.238 1.00 74.94 154 VAL A C 1
ATOM 1151 O O . VAL A 1 154 ? -6.595 3.431 24.358 1.00 74.94 154 VAL A O 1
ATOM 1154 N N . ARG A 1 155 ? -7.695 1.507 24.748 1.00 74.94 155 ARG A N 1
ATOM 1155 C CA . ARG A 1 155 ? -6.583 0.787 25.393 1.00 74.94 155 ARG A CA 1
ATOM 1156 C C . ARG A 1 155 ? -6.198 -0.446 24.574 1.00 74.94 155 ARG A C 1
ATOM 1158 O O . ARG A 1 155 ? -6.634 -1.551 24.893 1.00 74.94 155 ARG A O 1
ATOM 1165 N N . PRO A 1 156 ? -5.409 -0.289 23.499 1.00 69.38 156 PRO A N 1
ATOM 1166 C CA . PRO A 1 156 ? -4.945 -1.422 22.724 1.00 69.38 156 PRO A CA 1
ATOM 1167 C C . PRO A 1 156 ? -3.769 -2.068 23.466 1.00 69.38 156 PRO A C 1
ATOM 1169 O O . PRO A 1 156 ? -2.615 -1.907 23.088 1.00 69.38 156 PRO A O 1
ATOM 1172 N N . GLU A 1 157 ? -4.043 -2.791 24.548 1.00 75.38 157 GLU A N 1
ATOM 1173 C CA . GLU A 1 157 ? -3.042 -3.666 25.157 1.00 75.38 157 GLU A CA 1
ATOM 1174 C C . GLU A 1 157 ? -2.881 -4.896 24.262 1.00 75.38 157 GLU A C 1
ATOM 1176 O O . GLU A 1 157 ? -3.708 -5.807 24.242 1.00 75.38 157 GLU A O 1
ATOM 1181 N N . VAL A 1 158 ? -1.832 -4.884 23.438 1.00 81.88 158 VAL A N 1
ATOM 1182 C CA . VAL A 1 158 ? -1.599 -5.917 22.429 1.00 81.88 158 VAL A CA 1
ATOM 1183 C C . VAL A 1 158 ? -0.238 -6.544 22.659 1.00 81.88 158 VAL A C 1
ATOM 1185 O O . VAL A 1 158 ? 0.797 -5.909 22.472 1.00 81.88 158 VAL A O 1
ATOM 1188 N N . ALA A 1 159 ? -0.231 -7.834 22.996 1.00 81.62 159 ALA A N 1
ATOM 1189 C CA . ALA A 1 159 ? 1.003 -8.605 23.082 1.00 81.62 159 ALA A CA 1
ATOM 1190 C C . ALA A 1 159 ? 1.820 -8.466 21.783 1.00 81.62 159 ALA A C 1
ATOM 1192 O O . ALA A 1 159 ? 1.315 -8.769 20.696 1.00 81.62 159 ALA A O 1
ATOM 1193 N N . GLY A 1 160 ? 3.077 -8.026 21.903 1.00 82.06 160 GLY A N 1
ATOM 1194 C CA . GLY A 1 160 ? 3.984 -7.787 20.772 1.00 82.06 160 GLY A CA 1
ATOM 1195 C C . GLY A 1 160 ? 4.032 -6.341 20.265 1.00 82.06 160 GLY A C 1
ATOM 1196 O O . GLY A 1 160 ? 4.845 -6.053 19.389 1.00 82.06 160 GLY A O 1
ATOM 1197 N N . ALA A 1 161 ? 3.223 -5.439 20.826 1.00 89.31 161 ALA A N 1
ATOM 1198 C CA . ALA A 1 161 ? 3.269 -4.006 20.566 1.00 89.31 161 ALA A CA 1
ATOM 1199 C C . ALA A 1 161 ? 3.506 -3.228 21.870 1.00 89.31 161 ALA A C 1
ATOM 1201 O O . ALA A 1 161 ? 3.055 -3.634 22.940 1.00 89.31 161 ALA A O 1
ATOM 1202 N N . GLN A 1 162 ? 4.220 -2.114 21.775 1.00 88.06 162 GLN A N 1
ATOM 1203 C CA . GLN A 1 162 ? 4.349 -1.124 22.837 1.00 88.06 162 GLN A CA 1
ATOM 1204 C C . GLN A 1 162 ? 3.488 0.077 22.465 1.00 88.06 162 GLN A C 1
ATOM 1206 O O . GLN A 1 162 ? 3.529 0.536 21.326 1.00 88.06 162 GLN A O 1
ATOM 1211 N N . VAL A 1 163 ? 2.684 0.552 23.412 1.00 90.62 163 VAL A N 1
ATOM 1212 C CA . VAL A 1 163 ? 1.780 1.683 23.204 1.00 90.62 163 VAL A CA 1
ATOM 1213 C C . VAL A 1 163 ? 2.172 2.789 24.161 1.00 90.62 163 VAL A C 1
ATOM 1215 O O . VAL A 1 163 ? 2.117 2.618 25.376 1.00 90.62 163 VAL A O 1
ATOM 1218 N N . GLU A 1 164 ? 2.547 3.924 23.597 1.00 85.50 164 GLU A N 1
ATOM 1219 C CA . GLU A 1 164 ? 2.826 5.155 24.315 1.00 85.50 164 GLU A CA 1
ATOM 1220 C C . GLU A 1 164 ? 1.716 6.162 24.012 1.00 85.50 164 GLU A C 1
ATOM 1222 O O . GLU A 1 164 ? 1.267 6.297 22.872 1.00 85.50 164 GLU A O 1
ATOM 1227 N N . ARG A 1 165 ? 1.228 6.855 25.040 1.00 86.19 165 ARG A N 1
ATOM 1228 C CA . ARG A 1 165 ? 0.134 7.821 24.913 1.00 86.19 165 ARG A CA 1
ATOM 1229 C C . ARG A 1 165 ? 0.673 9.222 25.161 1.00 86.19 165 ARG A C 1
ATOM 1231 O O . ARG A 1 165 ? 1.181 9.494 26.243 1.00 86.19 165 ARG A O 1
ATOM 1238 N N . SER 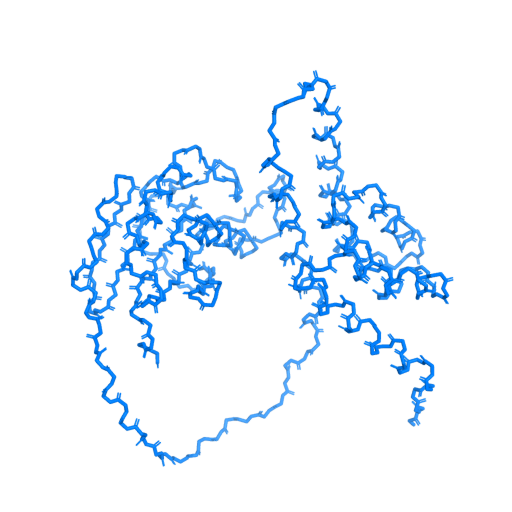A 1 166 ? 0.452 10.114 24.200 1.00 80.19 166 SER A N 1
ATOM 1239 C CA . SER A 1 166 ? 0.921 11.501 24.249 1.00 80.19 166 SER A CA 1
ATOM 1240 C C . SER A 1 166 ? -0.174 12.432 23.743 1.00 80.19 166 SER A C 1
ATOM 1242 O O . SER A 1 166 ? -0.716 12.194 22.675 1.00 80.19 166 SER A O 1
ATOM 1244 N N . ALA A 1 167 ? -0.525 13.462 24.522 1.00 70.62 167 ALA A N 1
ATOM 1245 C CA . ALA A 1 167 ? -1.368 14.613 24.147 1.00 70.62 167 ALA A CA 1
ATOM 1246 C C . ALA A 1 167 ? -2.409 14.392 23.014 1.00 70.62 167 ALA A C 1
ATOM 1248 O O . ALA A 1 167 ? -2.395 15.090 22.004 1.00 70.62 167 ALA A O 1
ATOM 1249 N N . GLY A 1 168 ? -3.339 13.444 23.186 1.00 80.50 168 GLY A N 1
ATOM 1250 C CA . GLY A 1 168 ? -4.413 13.195 22.209 1.00 80.50 168 GLY A CA 1
ATOM 1251 C C . GLY A 1 168 ? -4.042 12.262 21.051 1.00 80.50 168 GLY A C 1
ATOM 1252 O O . GLY A 1 168 ? -4.753 12.222 20.052 1.00 80.50 168 GLY A O 1
ATOM 1253 N N . GLU A 1 169 ? -2.968 11.493 21.190 1.00 86.25 169 GLU A N 1
ATOM 1254 C CA . GLU A 1 169 ? -2.492 10.516 20.219 1.00 86.25 169 GLU A CA 1
ATOM 1255 C C . GLU A 1 169 ? -1.958 9.255 20.922 1.00 86.25 169 GLU A C 1
ATOM 1257 O O . GLU A 1 169 ? -1.466 9.300 22.055 1.00 86.25 169 GLU A O 1
ATOM 1262 N N . LEU A 1 170 ? -2.062 8.109 20.248 1.00 89.75 170 LEU A N 1
ATOM 1263 C CA . LEU A 1 170 ? -1.377 6.874 20.625 1.00 89.75 170 LEU A CA 1
ATOM 1264 C C . LEU A 1 170 ? -0.270 6.584 19.614 1.00 89.75 170 LEU A C 1
ATOM 1266 O O . LEU A 1 170 ? -0.539 6.451 18.419 1.00 89.75 170 LEU A O 1
ATOM 1270 N N . SER A 1 171 ? 0.954 6.437 20.101 1.00 91.25 171 SER A N 1
ATOM 1271 C CA . SER A 1 171 ? 2.079 5.904 19.345 1.00 91.25 171 SER A CA 1
ATOM 1272 C C . SER A 1 171 ? 2.187 4.410 19.627 1.00 91.25 171 SER A C 1
ATOM 1274 O O . SER A 1 171 ? 2.328 4.001 20.777 1.00 91.25 171 SER A O 1
ATOM 1276 N N . VAL A 1 172 ? 2.093 3.582 18.590 1.00 92.25 172 VAL A N 1
ATOM 1277 C CA . VAL A 1 172 ? 2.291 2.135 18.691 1.00 92.25 172 VAL A CA 1
ATOM 1278 C C . VAL A 1 172 ? 3.570 1.756 17.965 1.00 92.25 172 VAL A C 1
ATOM 1280 O O . VAL A 1 172 ? 3.704 1.980 16.760 1.00 92.25 172 VAL A O 1
ATOM 1283 N N . THR A 1 173 ? 4.496 1.145 18.693 1.00 91.56 173 THR A N 1
ATOM 1284 C CA . THR A 1 173 ? 5.758 0.617 18.174 1.00 91.56 173 THR A CA 1
ATOM 1285 C C . THR A 1 173 ? 5.797 -0.898 18.339 1.00 91.56 173 THR A C 1
ATOM 1287 O O . THR A 1 173 ? 5.125 -1.478 19.195 1.00 91.56 173 THR A O 1
ATOM 1290 N N . PHE A 1 174 ? 6.576 -1.576 17.498 1.00 90.31 174 PHE A N 1
ATOM 1291 C CA . PHE A 1 174 ? 6.716 -3.032 17.555 1.00 90.31 174 PHE A CA 1
ATOM 1292 C C . PHE A 1 174 ? 8.187 -3.379 17.789 1.00 90.31 174 PHE A C 1
ATOM 1294 O O . PHE A 1 174 ? 8.985 -3.275 16.852 1.00 90.31 174 PHE A O 1
ATOM 1301 N N . PRO A 1 175 ? 8.559 -3.795 19.017 1.00 83.44 175 PRO A N 1
ATOM 1302 C CA . PRO A 1 175 ? 9.947 -4.113 19.366 1.00 83.44 175 PRO A CA 1
ATOM 1303 C C . PRO A 1 175 ? 10.524 -5.268 18.547 1.00 83.44 175 PRO A C 1
ATOM 1305 O O . PRO A 1 175 ? 11.727 -5.347 18.304 1.00 83.44 175 PRO A O 1
ATOM 1308 N N . ARG A 1 176 ? 9.656 -6.192 18.125 1.00 84.00 176 ARG A N 1
ATOM 1309 C CA . ARG A 1 176 ? 9.996 -7.240 17.167 1.00 84.00 176 ARG A CA 1
ATOM 1310 C C . ARG A 1 176 ? 9.550 -6.789 15.786 1.00 84.00 176 ARG A C 1
ATOM 1312 O O . ARG A 1 176 ? 8.415 -6.349 15.620 1.00 84.00 176 ARG A O 1
ATOM 1319 N N . GLY A 1 177 ? 10.435 -6.940 14.804 1.00 86.69 177 GLY A N 1
ATOM 1320 C CA . GLY A 1 177 ? 10.116 -6.618 13.420 1.00 86.69 177 GLY A CA 1
ATOM 1321 C C . GLY A 1 177 ? 8.867 -7.364 12.944 1.00 86.69 177 GLY A C 1
ATOM 1322 O O . GLY A 1 177 ? 8.739 -8.576 13.126 1.00 86.69 177 GLY A O 1
ATOM 1323 N N . LEU A 1 178 ? 7.950 -6.632 12.316 1.00 92.44 178 LEU A N 1
ATOM 1324 C CA . LEU A 1 178 ? 6.717 -7.193 11.758 1.00 92.44 178 LEU A CA 1
ATOM 1325 C C . LEU A 1 178 ? 6.966 -7.995 10.476 1.00 92.44 178 LEU A C 1
ATOM 1327 O O . LEU A 1 178 ? 6.120 -8.793 10.071 1.00 92.44 178 LEU A O 1
ATOM 1331 N N . PHE A 1 179 ? 8.114 -7.782 9.832 1.00 91.94 179 PHE A N 1
ATOM 1332 C CA . PHE A 1 179 ? 8.428 -8.332 8.519 1.00 91.94 179 PHE A CA 1
ATOM 1333 C C . PHE A 1 179 ? 9.543 -9.373 8.590 1.00 91.94 179 PHE A C 1
ATOM 1335 O O . PHE A 1 179 ? 10.589 -9.150 9.200 1.00 91.94 179 PHE A O 1
ATOM 1342 N N . SER A 1 180 ? 9.348 -10.497 7.901 1.00 88.38 180 SER A N 1
ATOM 1343 C CA . SER A 1 180 ? 10.369 -11.538 7.747 1.00 88.38 180 SER A CA 1
ATOM 1344 C C . SER A 1 180 ? 11.416 -11.139 6.700 1.00 88.38 180 SER A C 1
ATOM 1346 O O . SER A 1 180 ? 12.621 -11.260 6.937 1.00 88.38 180 SER A O 1
ATOM 1348 N N . ARG A 1 181 ? 10.964 -10.609 5.556 1.00 84.44 181 ARG A N 1
ATOM 1349 C CA . ARG A 1 181 ? 11.803 -10.162 4.434 1.00 84.44 181 ARG A CA 1
ATOM 1350 C C . ARG A 1 181 ? 11.101 -9.064 3.639 1.00 84.44 181 ARG A C 1
ATOM 1352 O O . ARG A 1 181 ? 9.920 -9.200 3.333 1.00 84.44 181 ARG A O 1
ATOM 1359 N N . GLY A 1 182 ? 11.825 -8.006 3.261 1.00 86.69 182 GLY A N 1
ATOM 1360 C CA . GLY A 1 182 ? 11.251 -6.892 2.495 1.00 86.69 182 GLY A CA 1
ATOM 1361 C C . GLY A 1 182 ? 10.019 -6.323 3.204 1.00 86.69 182 GLY A C 1
ATOM 1362 O O . GLY A 1 182 ? 10.116 -5.956 4.378 1.00 86.69 182 GLY A O 1
ATOM 1363 N N . ALA A 1 183 ? 8.875 -6.327 2.516 1.00 89.25 183 ALA A N 1
ATOM 1364 C CA . ALA A 1 183 ? 7.557 -5.978 3.057 1.00 89.25 183 ALA A CA 1
ATOM 1365 C C . ALA A 1 183 ? 6.656 -7.197 3.365 1.00 89.25 183 ALA A C 1
ATOM 1367 O O . ALA A 1 183 ? 5.462 -7.051 3.610 1.00 89.25 183 ALA A O 1
ATOM 1368 N N . THR A 1 184 ? 7.206 -8.414 3.381 1.00 88.38 184 THR A N 1
ATOM 1369 C CA . THR A 1 184 ? 6.455 -9.632 3.727 1.00 88.38 184 THR A CA 1
ATOM 1370 C C . THR A 1 184 ? 6.303 -9.746 5.241 1.00 88.38 184 THR A C 1
ATOM 1372 O O . THR A 1 184 ? 7.303 -9.853 5.954 1.00 88.38 184 THR A O 1
ATOM 1375 N N . LEU A 1 185 ? 5.063 -9.746 5.741 1.00 89.38 185 LEU A N 1
ATOM 1376 C CA . LEU A 1 185 ? 4.776 -9.938 7.167 1.00 89.38 185 LEU A CA 1
ATOM 1377 C C . LEU A 1 185 ? 5.208 -11.332 7.642 1.00 89.38 185 LEU A C 1
ATOM 1379 O O . LEU A 1 185 ? 4.959 -12.337 6.971 1.00 89.38 185 LEU A O 1
ATOM 1383 N N . SER A 1 186 ? 5.800 -11.397 8.834 1.00 91.62 186 SER A N 1
ATOM 1384 C CA . SER A 1 186 ? 5.995 -12.659 9.550 1.00 91.62 186 SER A CA 1
ATOM 1385 C C . SER A 1 186 ? 4.654 -13.206 10.068 1.00 91.62 186 SER A C 1
ATOM 1387 O O . SER A 1 186 ? 3.648 -12.489 10.120 1.00 91.62 186 SER A O 1
ATOM 1389 N N . SER A 1 187 ? 4.617 -14.484 10.462 1.00 90.19 187 SER A N 1
ATOM 1390 C CA . SER A 1 187 ? 3.455 -15.079 11.146 1.00 90.19 187 SER A CA 1
ATOM 1391 C C . SER A 1 187 ? 3.078 -14.281 12.396 1.00 90.19 187 SER A C 1
ATOM 1393 O O . SER A 1 187 ? 1.916 -13.914 12.576 1.00 90.19 187 SER A O 1
ATOM 1395 N N . ASP A 1 188 ? 4.082 -13.940 13.202 1.00 90.44 188 ASP A N 1
ATOM 1396 C CA . ASP A 1 188 ? 3.924 -13.198 14.451 1.00 90.44 188 ASP A CA 1
ATOM 1397 C C . ASP A 1 188 ? 3.485 -11.756 14.197 1.00 90.44 188 ASP A C 1
ATOM 1399 O O . ASP A 1 188 ? 2.621 -11.236 14.906 1.00 90.44 188 ASP A O 1
ATOM 1403 N N . GLY A 1 189 ? 4.029 -11.118 13.156 1.00 93.25 189 GLY A N 1
ATOM 1404 C CA . GLY A 1 189 ? 3.635 -9.780 12.725 1.00 93.25 189 GLY A CA 1
ATOM 1405 C C . GLY A 1 189 ? 2.170 -9.741 12.304 1.00 93.25 189 GLY A C 1
ATOM 1406 O O . GLY A 1 189 ? 1.415 -8.889 12.771 1.00 93.25 189 GLY A O 1
ATOM 1407 N N . ARG A 1 190 ? 1.723 -10.723 11.512 1.00 93.62 190 ARG A N 1
ATOM 1408 C CA . ARG A 1 190 ? 0.312 -10.860 11.123 1.00 93.62 190 ARG A CA 1
ATOM 1409 C C . ARG A 1 190 ? -0.597 -11.064 12.337 1.00 93.62 190 ARG A C 1
ATOM 1411 O O . ARG A 1 190 ? -1.619 -10.392 12.440 1.00 93.62 190 ARG A O 1
ATOM 1418 N N . ALA A 1 191 ? -0.224 -11.945 13.266 1.00 92.38 191 ALA A N 1
ATOM 1419 C CA . ALA A 1 191 ? -1.007 -12.186 14.478 1.00 92.38 191 ALA A CA 1
ATOM 1420 C C . ALA A 1 191 ? -1.089 -10.936 15.374 1.00 92.38 191 ALA A C 1
ATOM 1422 O O . ALA A 1 191 ? -2.150 -10.623 15.914 1.00 92.38 191 ALA A O 1
ATOM 1423 N N . THR A 1 192 ? 0.015 -10.194 15.499 1.00 95.25 192 THR A N 1
ATOM 1424 C CA . THR A 1 192 ? 0.086 -8.947 16.278 1.00 95.25 192 THR A CA 1
ATOM 1425 C C . THR A 1 192 ? -0.795 -7.858 15.671 1.00 95.25 192 THR A C 1
ATOM 1427 O O . THR A 1 192 ? -1.605 -7.266 16.382 1.00 95.25 192 THR A O 1
ATOM 1430 N N . LEU A 1 193 ? -0.716 -7.645 14.354 1.00 95.50 193 LEU A N 1
ATOM 1431 C CA . LEU A 1 193 ? -1.577 -6.690 13.650 1.00 95.50 193 LEU A CA 1
ATOM 1432 C C . LEU A 1 193 ? -3.052 -7.103 13.683 1.00 95.50 193 LEU A C 1
ATOM 1434 O O . LEU A 1 193 ? -3.915 -6.239 13.795 1.00 95.50 193 LEU A O 1
ATOM 1438 N N . GLY A 1 194 ? -3.351 -8.405 13.643 1.00 93.44 194 GLY A N 1
ATOM 1439 C CA . GLY A 1 194 ? -4.713 -8.918 13.795 1.00 93.44 194 GLY A CA 1
ATOM 1440 C C . GLY A 1 194 ? -5.314 -8.584 15.162 1.00 93.44 194 GLY A C 1
ATOM 1441 O O . GLY A 1 194 ? -6.429 -8.069 15.231 1.00 93.44 194 GLY A O 1
ATOM 1442 N N . ARG A 1 195 ? -4.557 -8.799 16.248 1.00 94.25 195 ARG A N 1
ATOM 1443 C CA . ARG A 1 195 ? -4.978 -8.409 17.607 1.00 94.25 195 ARG A CA 1
A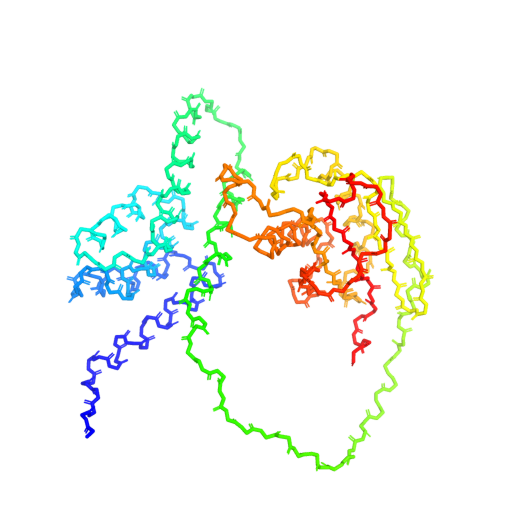TOM 1444 C C . ARG A 1 195 ? -5.156 -6.898 17.737 1.00 94.25 195 ARG A C 1
ATOM 1446 O O . ARG A 1 195 ? -6.164 -6.455 18.279 1.00 94.25 195 ARG A O 1
ATOM 1453 N N . LEU A 1 196 ? -4.215 -6.117 17.202 1.00 94.94 196 LEU A N 1
ATOM 1454 C CA . LEU A 1 196 ? -4.312 -4.659 17.212 1.00 94.94 196 LEU A CA 1
ATOM 1455 C C . LEU A 1 196 ? -5.532 -4.165 16.434 1.00 94.94 196 LEU A C 1
ATOM 1457 O O . LEU A 1 196 ? -6.310 -3.379 16.960 1.00 94.94 196 LEU A O 1
ATOM 1461 N N . GLY A 1 197 ? -5.752 -4.665 15.218 1.00 94.38 197 GLY A N 1
ATOM 1462 C CA . GLY A 1 197 ? -6.936 -4.328 14.434 1.00 94.38 197 GLY A CA 1
ATOM 1463 C C . GLY A 1 197 ? -8.234 -4.703 15.153 1.00 94.38 197 GLY A C 1
ATOM 1464 O O . GLY A 1 197 ? -9.158 -3.895 15.192 1.00 94.38 197 GLY A O 1
ATOM 1465 N N . GLY A 1 198 ? -8.278 -5.871 15.801 1.00 93.06 198 GLY A N 1
ATOM 1466 C CA . GLY A 1 198 ? -9.404 -6.286 16.639 1.00 93.06 198 GLY A CA 1
ATOM 1467 C C . GLY A 1 198 ? -9.696 -5.310 17.782 1.00 93.06 198 GLY A C 1
ATOM 1468 O O . GLY A 1 198 ? -10.850 -4.934 17.973 1.00 93.06 198 GLY A O 1
ATOM 1469 N N . ALA A 1 199 ? -8.662 -4.831 18.481 1.00 91.81 199 ALA A N 1
ATOM 1470 C CA . ALA A 1 199 ? -8.807 -3.830 19.542 1.00 91.81 199 ALA A CA 1
ATOM 1471 C C . ALA A 1 199 ? -9.308 -2.472 19.012 1.00 91.81 199 ALA A C 1
ATOM 1473 O O . ALA A 1 199 ? -10.086 -1.789 19.674 1.00 91.81 199 ALA A O 1
ATOM 1474 N N . LEU A 1 200 ? -8.910 -2.085 17.796 1.00 92.69 200 LEU A N 1
ATOM 1475 C CA . LEU A 1 200 ? -9.347 -0.831 17.170 1.00 92.69 200 LEU A CA 1
ATOM 1476 C C . LEU A 1 200 ? -10.778 -0.890 16.614 1.00 92.69 200 LEU A C 1
ATOM 1478 O O . LEU A 1 200 ? -11.387 0.157 16.392 1.00 92.69 200 LEU A O 1
ATOM 1482 N N . ARG A 1 201 ? -11.342 -2.089 16.415 1.00 92.75 201 ARG A N 1
ATOM 1483 C CA . ARG A 1 201 ? -12.658 -2.293 15.787 1.00 92.75 201 ARG A CA 1
ATOM 1484 C C . ARG A 1 201 ? -13.795 -1.557 16.498 1.00 92.75 201 ARG A C 1
ATOM 1486 O O . ARG A 1 201 ? -14.638 -0.966 15.831 1.00 92.75 201 ARG A O 1
ATOM 1493 N N . ALA A 1 202 ? -13.799 -1.527 17.832 1.00 88.56 202 ALA A N 1
ATOM 1494 C CA . ALA A 1 202 ? -14.819 -0.823 18.628 1.00 88.56 202 ALA A CA 1
ATOM 1495 C C . ALA A 1 202 ? -14.826 0.708 18.410 1.00 88.56 202 ALA A C 1
ATOM 1497 O O . ALA A 1 202 ? -15.750 1.424 18.810 1.00 88.56 202 ALA A O 1
ATOM 1498 N N . HIS A 1 203 ? -13.787 1.229 17.761 1.00 89.44 203 HIS A N 1
ATOM 1499 C CA . HIS A 1 203 ? -13.601 2.646 17.478 1.00 89.44 203 HIS A CA 1
ATOM 1500 C C . HIS A 1 203 ? -13.522 2.927 15.970 1.00 89.44 203 HIS A C 1
ATOM 1502 O O . HIS A 1 203 ? -13.172 4.043 15.574 1.00 89.44 203 HIS A O 1
ATOM 1508 N N . ALA A 1 204 ? -13.881 1.949 15.128 1.00 83.12 204 ALA A N 1
ATOM 1509 C CA . ALA A 1 204 ? -13.948 2.123 13.685 1.00 83.12 204 ALA A CA 1
ATOM 1510 C C . ALA A 1 204 ? -14.866 3.312 13.333 1.00 83.12 204 ALA A C 1
ATOM 1512 O O . ALA A 1 204 ? -15.992 3.410 13.814 1.00 83.12 204 ALA A O 1
ATOM 1513 N N . GLY A 1 205 ? -14.347 4.265 12.553 1.00 85.44 205 GLY A N 1
ATOM 1514 C CA . GLY A 1 205 ? -15.047 5.502 12.172 1.00 85.44 205 GLY A CA 1
ATOM 1515 C C . GLY A 1 205 ? -14.742 6.733 13.035 1.00 85.44 205 GLY A C 1
ATOM 1516 O O . GLY A 1 205 ? -15.112 7.839 12.656 1.00 85.44 205 GLY A O 1
ATOM 1517 N N . ARG A 1 206 ? -14.033 6.578 14.162 1.00 89.81 206 ARG A N 1
ATOM 1518 C CA . ARG A 1 206 ? -13.632 7.698 15.040 1.00 89.81 206 ARG A CA 1
ATOM 1519 C C . ARG A 1 206 ? -12.127 7.923 15.099 1.00 89.81 206 ARG A C 1
ATOM 1521 O O . ARG A 1 206 ? -11.676 8.763 15.870 1.00 89.81 206 ARG A O 1
ATOM 1528 N N . LEU A 1 207 ? -11.359 7.168 14.322 1.00 92.19 207 LEU A N 1
ATOM 1529 C CA . LEU A 1 207 ? -9.904 7.162 14.379 1.00 92.19 207 LEU A CA 1
ATOM 1530 C C . LEU A 1 207 ? -9.298 7.514 13.026 1.00 92.19 207 LEU A C 1
ATOM 1532 O O . LEU A 1 207 ? -9.809 7.104 11.987 1.00 92.19 207 LEU A O 1
ATOM 1536 N N . ASN A 1 208 ? -8.165 8.203 13.084 1.00 93.69 208 ASN A N 1
ATOM 1537 C CA . ASN A 1 208 ? -7.195 8.324 12.011 1.00 93.69 208 ASN A CA 1
ATOM 1538 C C . ASN A 1 208 ? -5.927 7.564 12.410 1.00 93.69 208 ASN A C 1
ATOM 1540 O O . ASN A 1 208 ? -5.529 7.582 13.574 1.00 93.69 208 ASN A O 1
ATOM 1544 N N . VAL A 1 209 ? -5.282 6.913 11.447 1.00 94.56 209 VAL A N 1
ATOM 1545 C CA . VAL A 1 209 ? -4.070 6.117 11.654 1.00 94.56 209 VAL A CA 1
ATOM 1546 C C . VAL A 1 209 ? -3.009 6.530 10.637 1.00 94.56 209 VAL A C 1
ATOM 1548 O O . VAL A 1 209 ? -3.138 6.279 9.441 1.00 94.56 209 VAL A O 1
ATOM 1551 N N . LEU A 1 210 ? -1.927 7.140 11.102 1.00 94.75 210 LEU A N 1
ATOM 1552 C CA . LEU A 1 210 ? -0.717 7.345 10.315 1.00 94.75 210 LEU A CA 1
ATOM 1553 C C . LEU A 1 210 ? 0.199 6.128 10.484 1.00 94.75 210 LEU A C 1
ATOM 1555 O O . LEU A 1 210 ? 0.592 5.790 11.598 1.00 94.75 210 LEU A O 1
ATOM 1559 N N . VAL A 1 211 ? 0.536 5.474 9.376 1.00 95.31 211 VAL A N 1
ATOM 1560 C CA . VAL A 1 211 ? 1.465 4.343 9.328 1.00 95.31 211 VA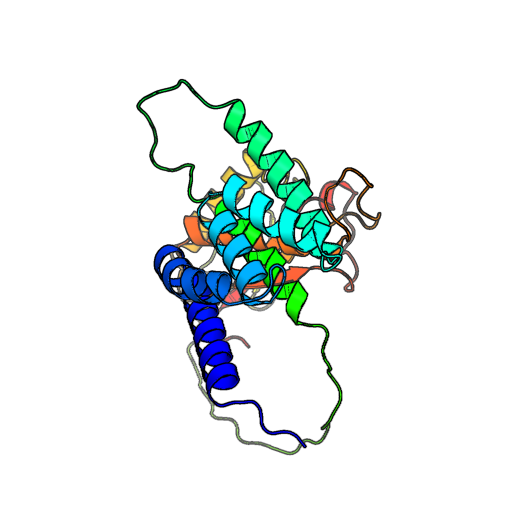L A CA 1
ATOM 1561 C C . VAL A 1 211 ? 2.796 4.834 8.780 1.00 95.31 211 VAL A C 1
ATOM 1563 O O . VAL A 1 211 ? 2.862 5.279 7.637 1.00 95.31 211 VAL A O 1
ATOM 1566 N N . ILE A 1 212 ? 3.848 4.744 9.589 1.00 92.81 212 ILE A N 1
ATOM 1567 C CA . ILE A 1 212 ? 5.200 5.177 9.233 1.00 92.81 212 ILE A CA 1
ATOM 1568 C C . ILE A 1 212 ? 6.063 3.937 9.031 1.00 92.81 212 ILE A C 1
ATOM 1570 O O . ILE A 1 212 ? 6.334 3.206 9.984 1.00 92.81 212 ILE A O 1
ATOM 1574 N N . GLY A 1 213 ? 6.476 3.684 7.793 1.00 91.31 213 GLY A N 1
ATOM 1575 C CA . GLY A 1 213 ? 7.382 2.591 7.465 1.00 91.31 213 GLY A CA 1
ATOM 1576 C C . GLY A 1 213 ? 8.826 2.918 7.822 1.00 91.31 213 GLY A C 1
ATOM 1577 O O . GLY A 1 213 ? 9.327 3.972 7.434 1.00 91.31 213 GLY A O 1
ATOM 1578 N N . HIS A 1 214 ? 9.496 1.995 8.516 1.00 87.44 214 HIS A N 1
ATOM 1579 C CA . HIS A 1 214 ? 10.923 2.102 8.828 1.00 87.44 214 HIS A CA 1
ATOM 1580 C C . HIS A 1 214 ? 11.745 1.130 7.989 1.00 87.44 214 HIS A C 1
ATOM 1582 O O . HIS A 1 214 ? 11.308 0.009 7.693 1.00 87.44 214 HIS A O 1
ATOM 1588 N N . THR A 1 215 ? 12.962 1.543 7.652 1.00 86.38 215 THR A N 1
ATOM 1589 C CA . THR A 1 215 ? 13.983 0.718 6.999 1.00 86.38 215 THR A CA 1
ATOM 1590 C C . THR A 1 215 ? 15.310 0.803 7.742 1.00 86.38 215 THR A C 1
ATOM 1592 O O . THR A 1 215 ? 15.472 1.582 8.678 1.00 86.38 215 THR A O 1
ATOM 1595 N N . ASP A 1 216 ? 16.268 -0.025 7.332 1.00 79.88 216 ASP A N 1
ATOM 1596 C CA . ASP A 1 216 ? 17.662 0.160 7.735 1.00 79.88 216 ASP A CA 1
ATOM 1597 C C . ASP A 1 216 ? 18.193 1.454 7.085 1.00 79.88 216 ASP A C 1
ATOM 1599 O O . ASP A 1 216 ? 17.765 1.769 5.970 1.00 79.88 216 ASP A O 1
ATOM 1603 N N . PRO A 1 217 ? 19.092 2.216 7.734 1.00 73.06 217 PRO A N 1
ATOM 1604 C CA . PRO A 1 217 ? 19.779 3.336 7.087 1.00 73.06 217 PRO A CA 1
ATOM 1605 C C . PRO A 1 217 ? 20.655 2.907 5.900 1.00 73.06 217 PRO A C 1
ATOM 1607 O O . PRO A 1 217 ? 20.960 3.726 5.035 1.00 73.06 217 PRO A O 1
ATOM 1610 N N . ARG A 1 218 ? 21.069 1.638 5.823 1.00 77.69 218 ARG A N 1
ATOM 1611 C CA . ARG A 1 218 ? 21.815 1.111 4.678 1.00 77.69 218 ARG A CA 1
ATOM 1612 C C . ARG A 1 218 ? 20.887 0.955 3.473 1.00 77.69 218 ARG A C 1
ATOM 1614 O O . ARG A 1 218 ? 19.769 0.462 3.642 1.00 77.69 218 ARG A O 1
ATOM 1621 N N . PRO A 1 219 ? 21.337 1.323 2.262 1.00 76.00 219 PRO A N 1
ATOM 1622 C CA . PRO A 1 219 ? 20.576 1.079 1.047 1.00 76.00 219 PRO A CA 1
ATOM 1623 C C . PRO A 1 219 ? 20.175 -0.397 0.906 1.00 76.00 219 PRO A C 1
ATOM 1625 O O . PRO A 1 219 ? 20.924 -1.280 1.348 1.00 76.00 219 PRO A O 1
ATOM 1628 N N . PRO A 1 220 ? 19.025 -0.692 0.275 1.00 77.69 220 PRO A N 1
ATOM 1629 C CA . PRO A 1 220 ? 18.647 -2.064 -0.020 1.00 77.69 220 PRO A CA 1
ATOM 1630 C C . PRO A 1 220 ? 19.729 -2.746 -0.868 1.00 77.69 220 PRO A C 1
ATOM 1632 O O . PRO A 1 220 ? 20.265 -2.156 -1.804 1.00 77.69 220 PRO A O 1
ATOM 1635 N N . GLY A 1 221 ? 20.063 -3.998 -0.544 1.00 74.88 221 GLY A N 1
ATOM 1636 C CA . GLY A 1 221 ? 21.010 -4.772 -1.350 1.00 74.88 221 GLY A CA 1
ATOM 1637 C C . GLY A 1 221 ? 20.487 -5.016 -2.776 1.00 74.88 221 GLY A C 1
ATOM 1638 O O . GLY A 1 221 ? 19.273 -4.952 -2.993 1.00 74.88 221 GLY A O 1
ATOM 1639 N N . PRO A 1 222 ? 21.363 -5.357 -3.737 1.00 69.81 222 PRO A N 1
ATOM 1640 C CA . PRO A 1 222 ? 20.977 -5.581 -5.135 1.00 69.81 222 PRO A CA 1
ATOM 1641 C C . PRO A 1 222 ? 19.895 -6.664 -5.296 1.00 69.81 222 PRO A C 1
ATOM 1643 O O . PRO A 1 222 ? 19.006 -6.532 -6.132 1.00 69.81 222 PRO A O 1
ATOM 1646 N N . ASP A 1 223 ? 19.889 -7.672 -4.420 1.00 73.50 223 ASP A N 1
ATOM 1647 C CA . ASP A 1 223 ? 18.909 -8.768 -4.432 1.00 73.50 223 ASP A CA 1
ATOM 1648 C C . ASP A 1 223 ? 17.630 -8.469 -3.632 1.00 73.50 223 ASP A C 1
ATOM 1650 O O . ASP A 1 223 ? 16.771 -9.334 -3.450 1.00 73.50 223 ASP A O 1
ATOM 1654 N N . SER A 1 224 ? 17.491 -7.256 -3.090 1.00 75.69 224 SER A N 1
ATOM 1655 C CA . SER A 1 224 ? 16.354 -6.901 -2.232 1.00 75.69 224 SER A CA 1
ATOM 1656 C C . SER A 1 224 ? 15.040 -6.752 -3.002 1.00 75.69 224 SER A C 1
ATOM 1658 O O . SER A 1 224 ? 13.972 -6.917 -2.410 1.00 75.69 224 SER A O 1
ATOM 1660 N N . GLY A 1 225 ? 15.114 -6.446 -4.301 1.00 76.12 225 GLY A N 1
ATOM 1661 C CA . GLY A 1 225 ? 13.958 -6.123 -5.139 1.00 76.12 225 GLY A CA 1
ATOM 1662 C C . GLY A 1 225 ? 13.421 -4.695 -4.966 1.00 76.12 225 GLY A C 1
ATOM 1663 O O . GLY A 1 225 ? 12.381 -4.385 -5.552 1.00 76.12 225 GLY A O 1
ATOM 1664 N N . PHE A 1 226 ? 14.116 -3.846 -4.199 1.00 79.12 226 PHE A N 1
ATOM 1665 C CA . PHE A 1 226 ? 13.765 -2.445 -3.946 1.00 79.12 226 PHE A CA 1
ATOM 1666 C C . PHE A 1 226 ? 14.878 -1.521 -4.437 1.00 79.12 226 PHE A C 1
ATOM 1668 O O . PHE A 1 226 ? 16.051 -1.762 -4.155 1.00 79.12 226 PHE A O 1
ATOM 1675 N N . ALA A 1 227 ? 14.509 -0.461 -5.154 1.00 77.50 227 ALA A N 1
ATOM 1676 C CA . ALA A 1 227 ? 15.443 0.545 -5.644 1.00 77.50 227 ALA A CA 1
ATOM 1677 C C . ALA A 1 227 ? 15.908 1.475 -4.517 1.00 77.50 227 ALA A C 1
ATOM 1679 O O . ALA A 1 227 ? 17.068 1.881 -4.486 1.00 77.50 227 ALA A O 1
ATOM 1680 N N . THR A 1 228 ? 15.014 1.806 -3.578 1.00 83.12 228 THR A N 1
ATOM 1681 C CA . THR A 1 228 ? 15.313 2.722 -2.471 1.00 83.12 228 THR A CA 1
ATOM 1682 C C . THR A 1 228 ? 14.699 2.268 -1.148 1.00 83.12 228 THR A C 1
ATOM 1684 O O . THR A 1 228 ? 13.748 1.486 -1.094 1.00 83.12 228 THR A O 1
ATOM 1687 N N . ASN A 1 229 ? 15.238 2.796 -0.047 1.00 85.19 229 ASN A N 1
ATOM 1688 C CA . ASN A 1 229 ? 14.647 2.627 1.279 1.00 85.19 229 ASN A CA 1
ATOM 1689 C C . ASN A 1 229 ? 13.273 3.299 1.394 1.00 85.19 229 ASN A C 1
ATOM 1691 O O . ASN A 1 229 ? 12.407 2.775 2.087 1.00 85.19 229 ASN A O 1
ATOM 1695 N N . ALA A 1 230 ? 13.044 4.399 0.673 1.00 85.50 230 ALA A N 1
ATOM 1696 C CA . ALA A 1 230 ? 11.734 5.037 0.615 1.00 85.50 230 ALA A CA 1
ATOM 1697 C C . ALA A 1 230 ? 10.679 4.088 0.021 1.00 85.50 230 ALA A C 1
ATOM 1699 O O . ALA A 1 230 ? 9.642 3.874 0.646 1.00 85.50 230 ALA A O 1
ATOM 1700 N N . GLU A 1 231 ? 10.997 3.430 -1.102 1.00 83.31 231 GLU A N 1
ATOM 1701 C CA . GLU A 1 231 ? 10.123 2.429 -1.736 1.00 83.31 231 GLU A CA 1
ATOM 1702 C C . GLU A 1 231 ? 9.809 1.273 -0.770 1.00 83.31 231 GLU A C 1
ATOM 1704 O O . GLU A 1 231 ? 8.656 0.869 -0.600 1.00 83.31 231 GLU A O 1
ATOM 1709 N N . LEU A 1 232 ? 10.830 0.751 -0.081 1.00 88.50 232 LEU A N 1
ATOM 1710 C CA . LEU A 1 232 ? 10.651 -0.327 0.892 1.00 88.50 232 LEU A CA 1
ATOM 1711 C C . LEU A 1 232 ? 9.814 0.112 2.110 1.00 88.50 232 LEU A C 1
ATOM 1713 O O . LEU A 1 232 ? 8.961 -0.651 2.578 1.00 88.50 232 LEU A O 1
ATOM 1717 N N . GLY A 1 233 ? 10.058 1.310 2.640 1.00 90.00 233 GLY A N 1
ATOM 1718 C CA . GLY A 1 233 ? 9.333 1.876 3.777 1.00 90.00 233 GLY A CA 1
ATOM 1719 C C . GLY A 1 233 ? 7.857 2.091 3.456 1.00 90.00 233 GLY A C 1
ATOM 1720 O O . GLY A 1 233 ? 6.985 1.642 4.203 1.00 90.00 233 GLY A O 1
ATOM 1721 N N . GLU A 1 234 ? 7.561 2.686 2.304 1.00 89.69 234 GLU A N 1
ATOM 1722 C CA . GLU A 1 234 ? 6.189 2.908 1.856 1.00 89.69 234 GLU A CA 1
ATOM 1723 C C . GLU A 1 234 ? 5.442 1.589 1.629 1.00 89.69 234 GLU A C 1
ATOM 1725 O O . GLU A 1 234 ? 4.317 1.426 2.114 1.00 89.69 234 GLU A O 1
ATOM 1730 N N . LEU A 1 235 ? 6.081 0.592 1.000 1.00 90.19 235 LEU A N 1
ATOM 1731 C CA . LEU A 1 235 ? 5.448 -0.712 0.797 1.00 90.19 235 LEU A CA 1
ATOM 1732 C C . LEU A 1 235 ? 5.131 -1.406 2.130 1.00 90.19 235 LEU A C 1
ATOM 1734 O O . LEU A 1 235 ? 4.058 -1.990 2.295 1.00 90.19 235 LEU A O 1
ATOM 1738 N N . ARG A 1 236 ? 6.030 -1.318 3.116 1.00 93.44 236 ARG A N 1
ATOM 1739 C CA . ARG A 1 236 ? 5.775 -1.822 4.476 1.00 93.44 236 ARG A CA 1
ATOM 1740 C C . ARG A 1 236 ? 4.583 -1.130 5.123 1.00 93.44 236 ARG A C 1
ATOM 1742 O O . ARG A 1 236 ? 3.725 -1.807 5.696 1.00 93.44 236 ARG A O 1
ATOM 1749 N N . ALA A 1 237 ? 4.508 0.194 5.014 1.00 94.56 237 ALA A N 1
ATOM 1750 C CA . ALA A 1 237 ? 3.393 0.965 5.544 1.00 94.56 237 ALA A CA 1
ATOM 1751 C C . ALA A 1 237 ? 2.066 0.565 4.871 1.00 94.56 237 ALA A C 1
ATOM 1753 O O . ALA A 1 237 ? 1.066 0.332 5.554 1.00 94.56 237 ALA A O 1
ATOM 1754 N N . ALA A 1 238 ? 2.069 0.384 3.547 1.00 94.38 238 ALA A N 1
ATOM 1755 C CA . ALA A 1 238 ? 0.906 -0.058 2.784 1.00 94.38 238 ALA A CA 1
ATOM 1756 C C . ALA A 1 238 ? 0.423 -1.462 3.193 1.00 94.38 238 ALA A C 1
ATOM 1758 O O . ALA A 1 238 ? -0.779 -1.669 3.376 1.00 94.38 238 ALA A O 1
ATOM 1759 N N . VAL A 1 239 ? 1.346 -2.411 3.390 1.00 94.38 239 VAL A N 1
ATOM 1760 C CA . VAL A 1 239 ? 1.024 -3.774 3.846 1.00 94.38 239 VAL A CA 1
ATOM 1761 C C . VAL A 1 239 ? 0.409 -3.759 5.246 1.00 94.38 239 VAL A C 1
ATOM 1763 O O . VAL A 1 239 ? -0.584 -4.447 5.493 1.00 94.38 239 VAL A O 1
ATOM 1766 N N . VAL A 1 240 ? 0.955 -2.958 6.165 1.00 96.00 240 VAL A N 1
ATOM 1767 C CA . VAL A 1 240 ? 0.407 -2.843 7.525 1.00 96.00 240 VAL A CA 1
ATOM 1768 C C . VAL A 1 240 ? -0.967 -2.186 7.520 1.00 96.00 240 VAL A C 1
ATOM 1770 O O . VAL A 1 240 ? -1.872 -2.688 8.187 1.00 96.00 240 VAL A O 1
ATOM 1773 N N . ARG A 1 241 ? -1.151 -1.110 6.745 1.00 96.44 241 ARG A N 1
ATOM 1774 C CA . ARG A 1 241 ? -2.462 -0.480 6.545 1.00 96.44 241 ARG A CA 1
ATOM 1775 C C . ARG A 1 241 ? -3.498 -1.511 6.132 1.00 96.44 241 ARG A C 1
ATOM 1777 O O . ARG A 1 241 ? -4.564 -1.558 6.729 1.00 96.44 241 ARG A O 1
ATOM 1784 N N . GLU A 1 242 ? -3.189 -2.344 5.142 1.00 93.19 242 GLU A N 1
ATOM 1785 C CA . GLU A 1 242 ? -4.140 -3.330 4.635 1.00 93.19 242 GLU A CA 1
ATOM 1786 C C . GLU A 1 242 ? -4.465 -4.415 5.670 1.00 93.19 242 GLU A C 1
ATOM 1788 O O . GLU A 1 242 ? -5.635 -4.738 5.887 1.00 93.19 242 GLU A O 1
ATOM 1793 N N . ALA A 1 243 ? -3.453 -4.914 6.384 1.00 92.06 243 ALA A N 1
ATOM 1794 C CA . ALA A 1 243 ? -3.659 -5.860 7.477 1.00 92.06 243 ALA A CA 1
ATOM 1795 C C . ALA A 1 243 ? -4.559 -5.276 8.583 1.00 92.06 243 ALA A C 1
ATOM 1797 O O . ALA A 1 243 ? -5.487 -5.941 9.048 1.00 92.06 243 ALA A O 1
ATOM 1798 N N . LEU A 1 244 ? -4.327 -4.018 8.973 1.00 95.06 244 LEU A N 1
ATOM 1799 C CA . LEU A 1 244 ? -5.137 -3.328 9.978 1.00 95.06 244 LEU A CA 1
ATOM 1800 C C . LEU A 1 244 ? -6.543 -3.024 9.474 1.00 95.06 244 LEU A C 1
ATOM 1802 O O . LEU A 1 244 ? -7.496 -3.228 10.218 1.00 95.06 244 LEU A O 1
ATOM 1806 N N . ARG A 1 245 ? -6.695 -2.565 8.231 1.00 94.88 245 ARG A N 1
ATOM 1807 C CA . ARG A 1 245 ? -7.988 -2.284 7.595 1.00 94.88 245 ARG A CA 1
ATOM 1808 C C . ARG A 1 245 ? -8.875 -3.526 7.609 1.00 94.88 245 ARG A C 1
ATOM 1810 O O . ARG A 1 245 ? -10.007 -3.463 8.079 1.00 94.88 245 ARG A O 1
ATOM 1817 N N . SER A 1 246 ? -8.326 -4.661 7.175 1.00 91.00 246 SER A N 1
ATOM 1818 C CA . SER A 1 246 ? -9.019 -5.953 7.161 1.00 91.00 246 SER A CA 1
ATOM 1819 C C . SER A 1 246 ? -9.435 -6.409 8.568 1.00 91.00 246 SER A C 1
ATOM 1821 O O . SER A 1 246 ? -10.571 -6.833 8.780 1.00 91.00 246 SER A O 1
ATOM 1823 N N . ALA A 1 247 ? -8.556 -6.254 9.563 1.00 92.00 247 ALA A N 1
ATOM 1824 C CA . ALA A 1 247 ? -8.829 -6.692 10.933 1.00 92.00 247 ALA A CA 1
ATOM 1825 C C . ALA A 1 247 ? -9.752 -5.745 11.734 1.00 92.00 247 ALA A C 1
ATOM 1827 O O . ALA A 1 247 ? -10.536 -6.214 12.560 1.00 92.00 247 ALA A O 1
ATOM 1828 N N . SER A 1 248 ? -9.668 -4.431 11.503 1.00 92.88 248 SER A N 1
ATOM 1829 C CA . SER A 1 248 ? -10.396 -3.398 12.264 1.00 92.88 248 SER A CA 1
ATOM 1830 C C . SER A 1 248 ? -11.704 -2.943 11.621 1.00 92.88 248 SER A C 1
ATOM 1832 O O . SER A 1 248 ? -12.579 -2.443 12.322 1.00 92.88 248 SER A O 1
ATOM 1834 N N . GLY A 1 249 ? -11.849 -3.084 10.301 1.00 91.25 249 GLY A N 1
ATOM 1835 C CA . GLY A 1 249 ? -12.957 -2.486 9.552 1.00 91.25 249 GLY A CA 1
ATOM 1836 C C . GLY A 1 249 ? -12.843 -0.968 9.364 1.00 91.25 249 GLY A C 1
ATOM 1837 O O . GLY A 1 249 ? -13.804 -0.345 8.919 1.00 91.25 249 GLY A O 1
ATOM 1838 N N . LEU A 1 250 ? -11.697 -0.354 9.689 1.00 91.25 250 LEU A N 1
ATOM 1839 C CA . LEU A 1 250 ? -11.433 1.050 9.363 1.00 91.25 250 LEU A CA 1
ATOM 1840 C C . LEU A 1 250 ? -11.511 1.277 7.845 1.00 91.25 250 LEU A C 1
ATOM 1842 O O . LEU A 1 250 ? -11.118 0.416 7.056 1.00 91.25 250 LEU A O 1
ATOM 1846 N N . SER A 1 251 ? -12.000 2.443 7.421 1.00 90.81 251 SER A N 1
ATOM 1847 C CA . SER A 1 251 ? -12.016 2.808 6.002 1.00 90.81 251 SER A CA 1
ATOM 1848 C C . SER A 1 251 ? -10.597 3.056 5.492 1.00 90.81 251 SER A C 1
ATOM 1850 O O . SER A 1 251 ? -9.706 3.438 6.248 1.00 90.81 251 SER A O 1
ATOM 1852 N N . THR A 1 252 ? -10.380 2.924 4.183 1.00 88.88 252 THR A N 1
ATOM 1853 C CA . THR A 1 252 ? -9.102 3.314 3.564 1.00 88.88 252 THR A CA 1
ATOM 1854 C C . THR A 1 252 ? -8.747 4.779 3.849 1.00 88.88 252 THR A C 1
ATOM 1856 O O . THR A 1 252 ? -7.580 5.075 4.082 1.00 88.88 252 THR A O 1
ATOM 1859 N N . SER A 1 253 ? -9.742 5.674 3.900 1.00 91.25 253 SER A N 1
ATOM 1860 C CA . SER A 1 253 ? -9.557 7.103 4.191 1.00 91.25 253 SER A CA 1
ATOM 1861 C C . SER A 1 253 ? -9.123 7.407 5.627 1.00 91.25 253 SER A C 1
ATOM 1863 O O . SER A 1 253 ? -8.589 8.484 5.873 1.00 91.25 253 SER A O 1
ATOM 1865 N N . ALA A 1 254 ? -9.308 6.473 6.566 1.00 92.50 254 ALA A N 1
ATOM 1866 C CA . ALA A 1 254 ? -8.823 6.618 7.936 1.00 92.50 254 ALA A CA 1
ATOM 1867 C C . ALA A 1 254 ? -7.295 6.492 8.033 1.00 92.50 254 ALA A C 1
ATOM 1869 O O . ALA A 1 254 ? -6.725 6.789 9.079 1.00 92.50 254 ALA A O 1
ATOM 1870 N N . PHE A 1 255 ? -6.618 6.042 6.971 1.00 94.44 255 PHE A N 1
ATOM 1871 C CA . PHE A 1 255 ? -5.182 5.806 6.987 1.00 94.44 255 PHE A CA 1
ATOM 1872 C C . PHE A 1 255 ? -4.406 6.849 6.183 1.00 94.44 255 PHE A C 1
ATOM 1874 O O . PHE A 1 255 ? -4.769 7.199 5.064 1.00 94.44 255 PHE A O 1
ATOM 1881 N N . THR A 1 256 ? -3.279 7.294 6.732 1.00 93.31 256 THR A N 1
ATOM 1882 C CA . THR A 1 256 ? -2.225 8.010 5.999 1.00 93.31 256 THR A CA 1
ATOM 1883 C C . THR A 1 256 ? -0.969 7.144 6.004 1.00 93.31 256 THR A C 1
ATOM 1885 O O . THR A 1 256 ? -0.657 6.527 7.021 1.00 93.31 256 THR A O 1
ATOM 1888 N N . LEU A 1 257 ? -0.252 7.084 4.885 1.00 92.56 257 LEU A N 1
ATOM 1889 C CA . LEU A 1 257 ? 1.022 6.375 4.781 1.00 92.56 257 LEU A CA 1
ATOM 1890 C C . LEU A 1 257 ? 2.167 7.383 4.765 1.00 92.56 257 LEU A C 1
ATOM 1892 O O . LEU A 1 257 ? 2.035 8.463 4.194 1.00 92.56 257 LEU A O 1
ATOM 1896 N N . SER A 1 258 ? 3.276 7.030 5.399 1.00 88.19 258 SER A N 1
ATOM 1897 C CA . SER A 1 258 ? 4.522 7.779 5.325 1.00 88.19 258 SER A CA 1
ATOM 1898 C C . SER A 1 258 ? 5.708 6.824 5.411 1.00 88.19 258 SER A C 1
ATOM 1900 O O . SER A 1 258 ? 5.608 5.714 5.939 1.00 88.19 258 SER A O 1
ATOM 1902 N N . THR A 1 259 ? 6.840 7.274 4.895 1.00 85.00 259 THR A N 1
ATOM 1903 C CA . THR A 1 259 ? 8.142 6.638 5.053 1.00 85.00 259 THR A CA 1
ATOM 1904 C C . THR A 1 259 ? 9.065 7.646 5.713 1.00 85.00 259 THR A C 1
ATOM 1906 O O . THR A 1 259 ? 9.071 8.829 5.369 1.00 85.00 259 THR A O 1
ATOM 1909 N N . LEU A 1 260 ? 9.827 7.193 6.698 1.00 69.38 260 LEU A N 1
ATOM 1910 C CA . LEU A 1 260 ? 10.750 8.053 7.415 1.00 69.38 260 LEU A CA 1
ATOM 1911 C C . LEU A 1 260 ? 12.070 8.100 6.633 1.00 69.38 260 LEU A C 1
ATOM 1913 O O . LEU A 1 260 ? 13.019 7.391 6.945 1.00 69.38 260 LEU A O 1
ATOM 1917 N N . ALA A 1 261 ? 12.088 8.907 5.568 1.00 48.06 261 ALA A N 1
ATOM 1918 C CA . ALA A 1 261 ? 13.311 9.236 4.837 1.00 48.06 261 ALA A CA 1
ATOM 1919 C C . ALA A 1 261 ? 14.074 10.419 5.472 1.00 48.06 261 ALA A C 1
ATOM 1921 O O . ALA A 1 261 ? 15.284 10.479 5.312 1.00 48.06 261 ALA A O 1
ATOM 1922 N N . ASP A 1 262 ? 13.408 11.293 6.250 1.00 34.16 262 ASP A N 1
ATOM 1923 C CA . ASP A 1 262 ? 13.990 12.592 6.659 1.00 34.16 262 ASP A CA 1
ATOM 1924 C C . ASP A 1 262 ? 13.748 13.050 8.117 1.00 34.16 262 ASP A C 1
ATOM 1926 O O . ASP A 1 262 ? 14.055 14.187 8.464 1.00 34.16 262 ASP A O 1
ATOM 1930 N N . ALA A 1 263 ? 13.238 12.213 9.028 1.00 33.72 263 ALA A N 1
ATOM 1931 C CA . ALA A 1 263 ? 12.972 12.654 10.409 1.00 33.72 263 ALA A CA 1
ATOM 1932 C C . ALA A 1 263 ? 13.570 11.728 11.472 1.00 33.72 263 ALA A C 1
ATOM 1934 O O . ALA A 1 263 ? 12.855 10.922 12.050 1.00 33.72 263 ALA A O 1
ATOM 1935 N N . ALA A 1 264 ? 14.879 11.874 11.712 1.00 34.06 264 ALA A N 1
ATOM 1936 C CA . ALA A 1 264 ? 15.626 11.467 12.910 1.00 34.06 264 ALA A CA 1
ATOM 1937 C C . ALA A 1 264 ? 15.027 10.296 13.718 1.00 34.06 264 ALA A C 1
ATOM 1939 O O . ALA A 1 264 ? 14.158 10.460 14.574 1.00 34.06 264 ALA A O 1
ATOM 1940 N N . SER A 1 265 ? 15.569 9.107 13.459 1.00 36.81 265 SER A N 1
ATOM 1941 C CA . SER A 1 265 ? 15.350 7.887 14.231 1.00 36.81 265 SER A CA 1
ATOM 1942 C C . SER A 1 265 ? 15.487 8.149 15.738 1.00 36.81 265 SER A C 1
ATOM 1944 O O . SER A 1 265 ? 16.570 8.492 16.217 1.00 36.81 265 SER A O 1
ATOM 1946 N N . ALA A 1 266 ? 14.404 7.967 16.499 1.00 37.94 266 ALA A N 1
ATOM 1947 C CA . ALA A 1 266 ? 14.519 7.748 17.933 1.00 37.94 266 ALA A CA 1
ATOM 1948 C C . ALA A 1 266 ? 15.249 6.411 18.121 1.00 37.94 266 ALA A C 1
ATOM 1950 O O . ALA A 1 266 ? 14.780 5.365 17.671 1.00 37.94 266 ALA A O 1
ATOM 1951 N N . ALA A 1 267 ? 16.441 6.499 18.706 1.00 35.47 267 ALA A N 1
ATOM 1952 C CA . ALA A 1 267 ? 17.407 5.431 18.897 1.00 35.47 267 ALA A CA 1
ATOM 1953 C C . ALA A 1 267 ? 16.769 4.068 19.226 1.00 35.47 267 ALA A C 1
ATOM 1955 O O . ALA A 1 267 ? 16.116 3.892 20.252 1.00 35.47 267 ALA A O 1
ATOM 1956 N N . GLY A 1 268 ? 17.023 3.087 18.364 1.00 40.66 268 GLY A N 1
ATOM 1957 C CA . GLY A 1 268 ? 16.737 1.684 18.622 1.00 40.66 268 GLY A CA 1
ATOM 1958 C C . GLY A 1 268 ? 17.693 0.809 17.824 1.00 40.66 268 GLY A C 1
ATOM 1959 O O . GLY A 1 268 ? 17.893 1.040 16.631 1.00 40.66 268 GLY A O 1
ATOM 1960 N N . ASP A 1 269 ? 18.285 -0.179 18.498 1.00 43.31 269 ASP A N 1
ATOM 1961 C CA . ASP A 1 269 ? 19.169 -1.202 17.934 1.00 43.31 269 ASP A CA 1
ATOM 1962 C C . ASP A 1 269 ? 18.659 -1.706 16.577 1.00 43.31 269 ASP A C 1
ATOM 1964 O O . ASP A 1 269 ? 17.451 -1.861 16.392 1.00 43.31 269 ASP A O 1
ATOM 1968 N N . GLY A 1 270 ? 19.560 -2.027 15.639 1.00 46.97 270 GLY A N 1
ATOM 1969 C CA . GLY A 1 270 ? 19.280 -2.373 14.229 1.00 46.97 270 GLY A CA 1
ATOM 1970 C C . GLY A 1 270 ? 18.224 -3.463 13.936 1.00 46.97 270 GLY A C 1
ATOM 1971 O O . GLY A 1 270 ? 17.947 -3.757 12.778 1.00 46.97 270 GLY A O 1
ATOM 1972 N N . ARG A 1 271 ? 17.572 -4.045 14.950 1.00 44.88 271 ARG A N 1
ATOM 1973 C CA . ARG A 1 271 ? 16.322 -4.821 14.835 1.00 44.88 271 ARG A CA 1
ATOM 1974 C C . ARG A 1 271 ? 15.075 -3.948 14.612 1.00 44.88 271 ARG A C 1
ATOM 1976 O O . ARG A 1 271 ? 14.098 -4.456 14.064 1.00 44.88 271 ARG A O 1
ATOM 1983 N N . SER A 1 272 ? 15.124 -2.656 14.950 1.00 55.97 272 SER A N 1
ATOM 1984 C CA . SER A 1 272 ? 14.068 -1.666 14.665 1.00 55.97 272 SER A CA 1
ATOM 1985 C C . SER A 1 272 ? 13.901 -1.392 13.156 1.00 55.97 272 SER A C 1
ATOM 1987 O O . SER A 1 272 ? 12.844 -0.984 12.688 1.00 55.97 272 SER A O 1
ATOM 1989 N N . ALA A 1 273 ? 14.902 -1.737 12.340 1.00 64.69 273 ALA A N 1
ATOM 1990 C CA . ALA A 1 273 ? 14.936 -1.480 10.898 1.00 64.69 273 ALA A CA 1
ATOM 1991 C C . ALA A 1 273 ? 13.889 -2.244 10.050 1.00 64.69 273 ALA A C 1
ATOM 1993 O O . ALA A 1 273 ? 13.779 -2.019 8.842 1.00 64.69 273 ALA A O 1
ATOM 1994 N N . ARG A 1 274 ? 13.142 -3.199 10.625 1.00 82.81 274 ARG A N 1
ATOM 1995 C CA . ARG A 1 274 ? 12.118 -4.004 9.918 1.00 82.81 274 ARG A CA 1
ATOM 1996 C C . ARG A 1 274 ? 10.749 -3.888 10.570 1.00 82.81 274 ARG A C 1
ATOM 1998 O O . ARG A 1 274 ? 10.089 -4.895 10.831 1.00 82.81 274 ARG A O 1
ATOM 2005 N N . THR A 1 275 ? 10.335 -2.666 10.859 1.00 89.12 275 THR A N 1
ATOM 2006 C CA . THR A 1 275 ? 9.088 -2.404 11.574 1.00 89.12 275 THR A CA 1
ATOM 2007 C C . THR A 1 275 ? 8.349 -1.198 11.005 1.00 89.12 275 THR A C 1
ATOM 2009 O O . THR A 1 275 ? 8.741 -0.637 9.981 1.00 89.12 275 THR A O 1
ATOM 2012 N N . VAL A 1 276 ? 7.249 -0.834 11.653 1.00 92.50 276 VAL A N 1
ATOM 2013 C CA . VAL A 1 276 ? 6.532 0.421 11.427 1.00 92.50 276 VAL A CA 1
ATOM 2014 C C . VAL A 1 276 ? 6.247 1.087 12.769 1.00 92.50 276 VAL A C 1
ATOM 2016 O O . VAL A 1 276 ? 6.229 0.418 13.802 1.00 92.50 276 VAL A O 1
ATOM 2019 N N . THR A 1 277 ? 5.958 2.381 12.743 1.00 92.69 277 THR A N 1
ATOM 2020 C CA . THR A 1 277 ? 5.278 3.063 13.849 1.00 92.69 277 THR A CA 1
ATOM 2021 C C . THR A 1 277 ? 3.866 3.410 13.411 1.00 92.69 277 THR A C 1
ATOM 2023 O O . THR A 1 277 ? 3.651 3.837 12.276 1.00 92.69 277 THR A O 1
ATOM 2026 N N . LEU A 1 278 ? 2.898 3.234 14.305 1.00 93.94 278 LEU A N 1
ATOM 2027 C CA . LEU A 1 278 ? 1.533 3.702 14.097 1.00 93.94 278 LEU A CA 1
ATOM 2028 C C . LEU A 1 278 ? 1.272 4.896 14.995 1.00 93.94 278 LEU A C 1
ATOM 2030 O O . LEU A 1 278 ? 1.606 4.880 16.173 1.00 93.94 278 LEU A O 1
ATOM 2034 N N . ARG A 1 279 ? 0.632 5.906 14.433 1.00 93.31 279 ARG A N 1
ATOM 2035 C CA . ARG A 1 279 ? 0.195 7.107 15.127 1.00 93.31 279 ARG A CA 1
ATOM 2036 C C . ARG A 1 279 ? -1.316 7.195 14.996 1.00 93.31 279 ARG A C 1
ATOM 2038 O O . ARG A 1 279 ? -1.828 7.309 13.886 1.00 93.31 279 ARG A O 1
ATOM 2045 N N . ILE A 1 280 ? -2.029 7.038 16.106 1.00 93.44 280 ILE A N 1
ATOM 2046 C CA . ILE A 1 280 ? -3.488 6.924 16.136 1.00 93.44 280 ILE A CA 1
ATOM 2047 C C . ILE A 1 280 ? -4.063 8.155 16.825 1.00 93.44 280 ILE A C 1
ATOM 2049 O O . ILE A 1 280 ? -3.806 8.383 18.005 1.00 93.44 280 ILE A O 1
ATOM 2053 N N . SER A 1 281 ? -4.871 8.917 16.098 1.00 92.38 281 SER A N 1
ATOM 2054 C CA . SER A 1 281 ? -5.518 10.144 16.567 1.00 92.38 281 SER A CA 1
ATOM 2055 C C . SER A 1 281 ? -7.041 10.073 16.369 1.00 92.38 281 SER A C 1
ATOM 2057 O O . SER A 1 281 ? -7.525 9.207 15.633 1.00 92.38 281 SER A O 1
ATOM 2059 N N . PRO A 1 282 ? -7.842 10.944 17.007 1.00 90.69 282 PRO A N 1
ATOM 2060 C CA . PRO A 1 282 ? -9.273 11.014 16.751 1.00 90.69 282 PRO A CA 1
ATOM 2061 C C . PRO A 1 282 ? -9.541 11.557 15.341 1.00 90.69 282 PRO A C 1
ATOM 2063 O O . PRO A 1 282 ? -8.823 12.425 14.831 1.00 90.69 282 PRO A O 1
ATOM 2066 N N . ALA A 1 283 ? -10.608 11.080 14.708 1.00 84.25 283 ALA A N 1
ATOM 2067 C CA . ALA A 1 283 ? -11.066 11.607 13.431 1.00 84.25 283 ALA A CA 1
ATOM 2068 C C . ALA A 1 283 ? -11.455 13.092 13.581 1.00 84.25 283 ALA A C 1
ATOM 2070 O O . ALA A 1 283 ? -12.290 13.440 14.414 1.00 84.25 283 ALA A O 1
ATOM 2071 N N . GLY A 1 284 ? -10.848 13.969 12.773 1.00 70.19 284 GLY A N 1
ATOM 2072 C CA . GLY A 1 284 ? -11.108 15.417 12.785 1.00 70.19 284 GLY A CA 1
ATOM 2073 C C . GLY A 1 284 ? -10.147 16.269 13.625 1.00 70.19 284 GLY A C 1
ATOM 2074 O O . GLY A 1 284 ? -10.377 17.465 13.736 1.00 70.19 284 GLY A O 1
ATOM 2075 N N . ALA A 1 285 ? -9.078 15.694 14.183 1.00 57.94 285 ALA A N 1
ATOM 2076 C CA . ALA A 1 285 ? -8.042 16.427 14.924 1.00 57.94 285 ALA A CA 1
ATOM 2077 C C . ALA A 1 285 ? -6.941 17.058 14.031 1.00 57.94 285 ALA A C 1
ATOM 2079 O O . ALA A 1 285 ? -5.801 17.181 14.475 1.00 57.94 285 ALA A O 1
ATOM 2080 N N . ARG A 1 286 ? -7.245 17.404 12.772 1.00 45.19 286 ARG A N 1
ATOM 2081 C CA . ARG A 1 286 ? -6.306 18.068 11.848 1.00 45.19 286 ARG A CA 1
ATOM 2082 C C . ARG A 1 286 ? -6.732 19.498 11.573 1.00 45.19 286 ARG A C 1
ATOM 2084 O O . ARG A 1 286 ? -7.949 19.692 11.359 1.00 45.19 286 ARG A O 1
#

Foldseek 3Di:
DDDPDPVVVVLVVLLVVLVVCVVVVVLVVSLVSLVVVCVVDDQLPPSLQVNLLSCVLVVVLVSSLVSLVSNVVVVSRDVLSVLSNVVSVVVVVVVVVDDDDPDDDPPDPNPRSVVSVVSPVVVPPPDDDDDDDPDDDDDDDDPPPPPFPACPPQDLPFPQWDWDDDDQKIKIWGLAFQAPAQLHGDPVSLVRLLSSLQSLQVVAPFKAKEKEFAAAPDFQDPPRSDPGQQRSRQSNSVSSLVSSCVNRVHDPVSYDYYYPPDDDDPDDDPSSRRHIMMMMGTPPPD